Protein AF-A0A3A4AZG1-F1 (afdb_monomer_lite)

Foldseek 3Di:
DDLVVLL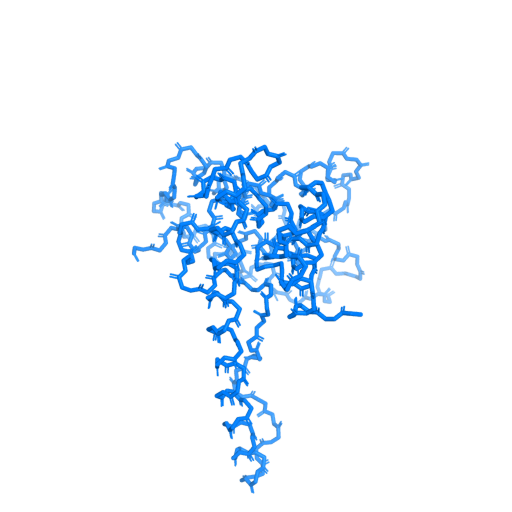VLLVDPVDDLVSNLVSLLVNCVRQVQLHSQLLVVLLCVPQNDSSPDSRSSNVSSVLSVVQVVQLVVQQVVQVVVCVVCVVVVNNDDPDDHRDSNLARHPCGQSSLLSSLVVLLVVLVVVCVVPVCLALADPQLVVLLNVLSVVCNVVVQAGDPVSVVSLVVSLVRLVPDVVVSDPNRHCSVSSNSSSSSSCSNHDD

Structure (mmCIF, N/CA/C/O backbone):
data_AF-A0A3A4AZG1-F1
#
_entry.id   AF-A0A3A4AZG1-F1
#
loop_
_atom_site.group_PDB
_atom_site.id
_atom_site.type_symbol
_atom_site.label_atom_id
_atom_site.label_alt_id
_atom_site.label_comp_id
_atom_site.label_asym_id
_atom_site.label_entity_id
_atom_site.label_seq_id
_atom_site.pdbx_PDB_ins_code
_atom_site.Cartn_x
_atom_site.Cartn_y
_atom_site.Cartn_z
_atom_site.occupancy
_atom_site.B_iso_or_equiv
_atom_site.auth_seq_id
_atom_site.auth_comp_id
_atom_site.auth_asym_id
_atom_site.auth_atom_id
_atom_site.pdbx_PDB_model_num
ATOM 1 N N . MET A 1 1 ? -2.177 -15.831 13.940 1.00 75.81 1 MET A N 1
ATOM 2 C CA . MET A 1 1 ? -3.499 -15.229 13.638 1.00 75.81 1 MET A CA 1
ATOM 3 C C . MET A 1 1 ? -3.391 -14.444 12.334 1.00 75.81 1 MET A C 1
ATOM 5 O O . MET A 1 1 ? -2.433 -13.698 12.188 1.00 75.81 1 MET A O 1
ATOM 9 N N . GLY A 1 2 ? -4.291 -14.667 11.371 1.00 94.06 2 GLY A N 1
ATOM 10 C CA . GLY A 1 2 ? -4.250 -14.008 10.054 1.00 94.06 2 GLY A CA 1
ATOM 11 C C . GLY A 1 2 ? -5.071 -12.715 9.987 1.00 94.06 2 GLY A C 1
ATOM 12 O O . GLY A 1 2 ? -5.759 -12.365 10.945 1.00 94.06 2 GLY A O 1
ATOM 13 N N . PHE A 1 3 ? -5.048 -12.045 8.828 1.00 96.75 3 PHE A N 1
ATOM 14 C CA . PHE A 1 3 ? -5.719 -10.756 8.593 1.00 96.75 3 PHE A CA 1
ATOM 15 C C . PHE A 1 3 ? -7.189 -10.758 9.046 1.00 96.75 3 PHE A C 1
ATOM 17 O O . PHE A 1 3 ? -7.574 -9.942 9.874 1.00 96.75 3 PHE A O 1
ATOM 24 N N . ARG A 1 4 ? -7.993 -11.735 8.590 1.00 97.25 4 ARG A N 1
ATOM 25 C CA . ARG A 1 4 ? -9.421 -11.848 8.955 1.00 97.25 4 ARG A CA 1
ATOM 26 C C . ARG A 1 4 ? -9.638 -11.978 10.467 1.00 97.25 4 ARG A C 1
ATOM 28 O O . ARG A 1 4 ? -10.617 -11.469 10.999 1.00 97.25 4 ARG A O 1
ATOM 35 N N . GLY A 1 5 ? -8.718 -12.643 11.168 1.00 98.00 5 GLY A N 1
ATOM 36 C CA . GLY A 1 5 ? -8.779 -12.793 12.622 1.00 98.00 5 GLY A CA 1
ATOM 37 C C . GLY A 1 5 ? -8.617 -11.457 13.344 1.00 98.00 5 GLY A C 1
ATOM 38 O O . GLY A 1 5 ? -9.398 -11.154 14.242 1.00 98.00 5 GLY A O 1
ATOM 39 N N . TYR A 1 6 ? -7.655 -10.640 12.915 1.00 98.38 6 TYR A N 1
ATOM 40 C CA . TYR A 1 6 ? -7.476 -9.292 13.451 1.00 98.38 6 TYR A CA 1
ATOM 41 C C . TYR A 1 6 ? -8.601 -8.345 13.024 1.00 98.38 6 TYR A C 1
ATOM 43 O O . TYR A 1 6 ? -9.079 -7.583 13.855 1.00 98.38 6 TYR A O 1
ATOM 51 N N . ALA A 1 7 ? -9.103 -8.443 11.792 1.00 98.19 7 ALA A N 1
ATOM 52 C CA . ALA A 1 7 ? -10.227 -7.633 11.324 1.00 98.19 7 ALA A CA 1
ATOM 53 C C . ALA A 1 7 ? -11.492 -7.845 12.175 1.00 98.19 7 ALA A C 1
ATOM 55 O O . ALA A 1 7 ? -12.153 -6.881 12.557 1.00 98.19 7 ALA A O 1
ATOM 56 N N . ARG A 1 8 ? -11.785 -9.093 12.575 1.00 98.25 8 ARG A N 1
ATOM 57 C CA . ARG A 1 8 ? -12.857 -9.380 13.545 1.00 98.25 8 ARG A CA 1
ATOM 58 C C . ARG A 1 8 ? -12.621 -8.697 14.892 1.00 98.25 8 ARG A C 1
ATOM 60 O O . ARG A 1 8 ? -13.548 -8.123 15.443 1.00 98.25 8 ARG A O 1
ATOM 67 N N . GLN A 1 9 ? -11.385 -8.692 15.395 1.00 98.31 9 GLN A N 1
ATOM 68 C CA . GLN A 1 9 ? -11.054 -7.989 16.641 1.00 98.31 9 GLN A CA 1
ATOM 69 C C . GLN A 1 9 ? -11.191 -6.468 16.532 1.00 98.31 9 GLN A C 1
ATOM 71 O O . GLN A 1 9 ? -11.434 -5.828 17.547 1.00 98.31 9 GLN A O 1
ATOM 76 N N . VAL A 1 10 ? -11.017 -5.877 15.346 1.00 98.25 10 VAL A N 1
ATOM 77 C CA . VAL A 1 10 ? -11.272 -4.442 15.133 1.00 98.25 10 VAL A CA 1
ATOM 78 C C . VAL A 1 10 ? -12.765 -4.128 15.267 1.00 98.25 10 VAL A C 1
ATOM 80 O O . VAL A 1 10 ? -13.127 -3.089 15.819 1.00 98.25 10 VAL A O 1
ATOM 83 N N . ARG A 1 11 ? -13.624 -5.030 14.781 1.00 98.25 11 ARG A N 1
ATOM 84 C CA . ARG A 1 11 ? -15.086 -4.873 14.777 1.00 98.25 11 ARG A CA 1
ATOM 85 C C . ARG A 1 11 ? -15.764 -5.210 16.097 1.00 98.25 11 ARG A C 1
ATOM 87 O O . ARG A 1 11 ? -16.896 -4.799 16.290 1.00 98.25 11 ARG A O 1
ATOM 94 N N . ASP A 1 12 ? -15.091 -5.949 16.969 1.00 97.94 12 ASP A N 1
ATOM 95 C CA . ASP A 1 12 ? -15.629 -6.405 18.249 1.00 97.94 12 ASP A CA 1
ATOM 96 C C . ASP A 1 12 ? -15.785 -5.233 19.246 1.00 97.94 12 ASP A C 1
ATOM 98 O O . ASP A 1 12 ? -14.767 -4.734 19.747 1.00 97.94 12 ASP A O 1
ATOM 102 N N . PRO A 1 13 ? -17.024 -4.787 19.549 1.00 95.81 13 PRO A N 1
ATOM 103 C CA . PRO A 1 13 ? -17.266 -3.651 20.437 1.00 95.81 13 PRO A CA 1
ATOM 104 C C . PRO A 1 13 ? -16.988 -3.986 21.908 1.00 95.81 13 PRO A C 1
ATOM 106 O O . PRO A 1 13 ? -16.764 -3.081 22.704 1.00 95.81 13 PRO A O 1
ATOM 109 N N . ALA A 1 14 ? -16.934 -5.271 22.279 1.00 97.38 14 ALA A N 1
ATOM 110 C CA . ALA A 1 14 ? -16.634 -5.691 23.646 1.00 97.38 14 ALA A CA 1
ATOM 111 C C . ALA A 1 14 ? -15.147 -5.507 24.007 1.00 97.38 14 ALA A C 1
ATOM 113 O O . ALA A 1 14 ? -14.751 -5.637 25.167 1.00 97.38 14 ALA A O 1
ATOM 114 N N . ARG A 1 15 ? -14.283 -5.221 23.022 1.00 97.12 15 ARG A N 1
ATOM 115 C CA . ARG A 1 15 ? -12.850 -5.008 23.253 1.00 97.12 15 ARG A CA 1
ATOM 116 C C . ARG A 1 15 ? -12.553 -3.538 23.538 1.00 97.12 15 ARG A C 1
ATOM 118 O O . ARG A 1 15 ? -13.016 -2.672 22.801 1.00 97.12 15 ARG A O 1
ATOM 125 N N . PRO A 1 16 ? -11.633 -3.244 24.478 1.00 97.94 16 PRO A N 1
ATOM 126 C CA . PRO A 1 16 ? -11.137 -1.887 24.670 1.00 97.94 16 PRO A CA 1
ATOM 127 C C . PRO A 1 16 ? -10.609 -1.287 23.364 1.00 97.94 16 PRO A C 1
ATOM 129 O O . PRO A 1 16 ? -9.837 -1.943 22.652 1.00 97.94 16 PRO A O 1
ATOM 132 N N . HIS A 1 17 ? -10.943 -0.022 23.095 1.00 97.69 17 HIS A N 1
ATOM 133 C CA . HIS A 1 17 ? -10.589 0.684 21.859 1.00 97.69 17 HIS A CA 1
ATOM 134 C C . HIS A 1 17 ? -9.105 0.528 21.479 1.00 97.69 17 HIS A C 1
ATOM 136 O O . HIS A 1 17 ? -8.766 0.112 20.371 1.00 97.69 17 HIS A O 1
ATOM 142 N N . ARG A 1 18 ? -8.187 0.698 22.442 1.00 97.81 18 ARG A N 1
ATOM 143 C CA . ARG A 1 18 ? -6.737 0.510 22.227 1.00 97.81 18 ARG A CA 1
ATOM 144 C C . ARG A 1 18 ? -6.363 -0.880 21.692 1.00 97.81 18 ARG A C 1
ATOM 146 O O . ARG A 1 18 ? -5.432 -1.007 20.894 1.00 97.81 18 ARG A O 1
ATOM 153 N N . ARG A 1 19 ? -7.068 -1.942 22.107 1.00 98.25 19 ARG A N 1
ATOM 154 C CA . ARG A 1 19 ? -6.841 -3.306 21.593 1.00 98.25 19 ARG A CA 1
ATOM 155 C C . ARG A 1 19 ? -7.353 -3.453 20.161 1.00 98.25 19 ARG A C 1
ATOM 157 O O . ARG A 1 19 ? -6.698 -4.134 19.373 1.00 98.25 19 ARG A O 1
ATOM 164 N N . ARG A 1 20 ? -8.461 -2.792 19.819 1.00 98.56 20 ARG A N 1
ATOM 165 C CA . ARG A 1 20 ? -9.010 -2.742 18.455 1.00 98.56 20 ARG A CA 1
ATOM 166 C C . ARG A 1 20 ? -8.055 -1.997 17.512 1.00 98.56 20 ARG A C 1
ATOM 168 O O . ARG A 1 20 ? -7.699 -2.525 16.463 1.00 98.56 20 ARG A O 1
ATOM 175 N N . VAL A 1 21 ? -7.499 -0.860 17.939 1.00 98.31 21 VAL A N 1
ATOM 176 C CA . VAL A 1 21 ? -6.449 -0.129 17.197 1.00 98.31 21 VAL A CA 1
ATOM 177 C C . VAL A 1 21 ? -5.202 -0.990 16.984 1.00 98.31 21 VAL A C 1
ATOM 179 O O . VAL A 1 21 ? -4.650 -1.045 15.882 1.00 98.31 21 VAL A O 1
ATOM 182 N N . ARG A 1 22 ? -4.751 -1.721 18.015 1.00 98.31 22 ARG A N 1
ATOM 183 C CA . ARG A 1 22 ? -3.625 -2.658 17.872 1.00 98.31 22 ARG A CA 1
ATOM 184 C C . ARG A 1 22 ? -3.932 -3.748 16.845 1.00 98.31 22 ARG A C 1
ATOM 186 O O . ARG A 1 22 ? -3.048 -4.067 16.055 1.00 98.31 22 ARG A O 1
ATOM 193 N N . ALA A 1 23 ? -5.150 -4.290 16.831 1.00 98.44 23 ALA A N 1
ATOM 194 C CA . ALA A 1 23 ? -5.570 -5.273 15.836 1.00 98.44 23 ALA A CA 1
ATOM 195 C C . ALA A 1 23 ? -5.556 -4.690 14.411 1.00 98.44 23 ALA A C 1
ATOM 197 O O . ALA A 1 23 ? -5.008 -5.330 13.514 1.00 98.44 23 ALA A O 1
ATOM 198 N N . LEU A 1 24 ? -6.019 -3.448 14.207 1.00 98.44 24 LEU A N 1
ATOM 199 C CA . LEU A 1 24 ? -5.906 -2.774 12.905 1.00 98.44 24 LEU A CA 1
ATOM 200 C C . LEU A 1 24 ? -4.439 -2.663 12.469 1.00 98.44 24 LEU A C 1
ATOM 202 O O . LEU A 1 24 ? -4.100 -2.979 11.330 1.00 98.44 24 LEU A O 1
ATOM 206 N N . ARG A 1 25 ? -3.536 -2.278 13.378 1.00 98.25 25 ARG A N 1
ATOM 207 C CA . ARG A 1 25 ? -2.094 -2.223 13.080 1.00 98.25 25 ARG A CA 1
ATOM 208 C C . ARG A 1 25 ? -1.540 -3.595 12.688 1.00 98.25 25 ARG A C 1
ATOM 210 O O . ARG A 1 25 ? -0.678 -3.659 11.819 1.00 98.25 25 ARG A O 1
ATOM 217 N N . GLN A 1 26 ? -2.046 -4.692 13.254 1.00 98.25 26 GLN A N 1
ATOM 218 C CA . GLN A 1 26 ? -1.673 -6.038 12.801 1.00 98.25 26 GLN A CA 1
ATOM 219 C C . GLN A 1 26 ? -2.189 -6.333 11.384 1.00 98.25 26 GLN A C 1
ATOM 221 O O . GLN A 1 26 ? -1.427 -6.847 10.567 1.00 98.25 26 GLN A O 1
ATOM 226 N N . CYS A 1 27 ? -3.428 -5.949 11.048 1.00 98.00 27 CYS A N 1
ATOM 227 C CA . CYS A 1 27 ? -3.933 -6.033 9.670 1.00 98.00 27 CYS A CA 1
ATOM 228 C C . CYS A 1 27 ? -3.028 -5.271 8.692 1.00 98.00 27 CYS A C 1
ATOM 230 O O . CYS A 1 27 ? -2.630 -5.816 7.662 1.00 98.00 27 CYS A O 1
ATOM 232 N N . VAL A 1 28 ? -2.640 -4.042 9.048 1.00 97.19 28 VAL A N 1
ATOM 233 C CA . VAL A 1 28 ? -1.717 -3.224 8.252 1.00 97.19 28 VAL A CA 1
ATOM 234 C C . VAL A 1 28 ? -0.352 -3.895 8.120 1.00 97.19 28 VAL A C 1
ATOM 236 O O . VAL A 1 28 ? 0.182 -3.943 7.020 1.00 97.19 28 VAL A O 1
ATOM 239 N N . GLY A 1 29 ? 0.206 -4.462 9.192 1.00 95.50 29 GLY A N 1
ATOM 240 C CA . GLY A 1 29 ? 1.483 -5.186 9.141 1.00 95.50 29 GLY A CA 1
ATOM 241 C C . GLY A 1 29 ? 1.472 -6.387 8.191 1.00 95.50 29 GLY A C 1
ATOM 242 O O . GLY A 1 29 ? 2.479 -6.657 7.536 1.00 95.50 29 GLY A O 1
ATOM 243 N N . LEU A 1 30 ? 0.331 -7.071 8.082 1.00 94.94 30 LEU A N 1
ATOM 244 C CA . LEU A 1 30 ? 0.150 -8.219 7.194 1.00 94.94 30 LEU A CA 1
ATOM 245 C C . LEU A 1 30 ? -0.076 -7.830 5.725 1.00 94.94 30 LEU A C 1
ATOM 247 O O . LEU A 1 30 ? 0.292 -8.606 4.845 1.00 94.94 30 LEU A O 1
ATOM 251 N N . TYR A 1 31 ? -0.700 -6.678 5.453 1.00 94.69 31 TYR A N 1
ATOM 252 C CA . TYR A 1 31 ? -1.078 -6.267 4.094 1.00 94.69 31 TYR A CA 1
ATOM 253 C C . TYR A 1 31 ? -0.182 -5.167 3.499 1.00 94.69 31 TYR A C 1
ATOM 255 O O . TYR A 1 31 ? 0.385 -5.382 2.435 1.00 94.69 31 TYR A O 1
ATOM 263 N N . ARG A 1 32 ? 0.033 -4.056 4.223 1.00 92.25 32 ARG A N 1
ATOM 264 C CA . ARG A 1 32 ? 1.015 -2.977 3.949 1.00 92.25 32 ARG A CA 1
ATOM 265 C C . ARG A 1 32 ? 1.148 -2.534 2.470 1.00 92.25 32 ARG A C 1
ATOM 267 O O . ARG A 1 32 ? 2.282 -2.475 1.988 1.00 92.25 32 ARG A O 1
ATOM 274 N N . PRO A 1 33 ? 0.051 -2.147 1.790 1.00 91.25 33 PRO A N 1
ATOM 275 C CA . PRO A 1 33 ? 0.040 -1.821 0.358 1.00 91.25 33 PRO A CA 1
ATOM 276 C C . PRO A 1 33 ? 1.082 -0.780 -0.060 1.00 91.25 33 PRO A C 1
ATOM 278 O O . PRO A 1 33 ? 1.733 -0.954 -1.081 1.00 91.25 33 PRO A O 1
ATOM 281 N N . ILE A 1 34 ? 1.301 0.241 0.775 1.00 91.69 34 ILE A N 1
ATOM 282 C CA . ILE A 1 34 ? 2.283 1.322 0.554 1.00 91.69 34 ILE A CA 1
ATOM 283 C C . ILE A 1 34 ? 3.281 1.430 1.726 1.00 91.69 34 ILE A C 1
ATOM 285 O O . ILE A 1 34 ? 3.749 2.501 2.114 1.00 91.69 34 ILE A O 1
ATOM 289 N N . GLY A 1 35 ? 3.561 0.295 2.380 1.00 90.06 35 GLY A N 1
ATOM 290 C CA . GLY A 1 35 ? 4.353 0.227 3.611 1.00 90.06 35 GLY A CA 1
ATOM 291 C C . GLY A 1 35 ? 3.549 0.554 4.877 1.00 90.06 35 GLY A C 1
ATOM 292 O O . GLY A 1 35 ? 2.482 1.158 4.831 1.00 90.06 35 GLY A O 1
ATOM 293 N N . PHE A 1 36 ? 4.043 0.135 6.048 1.00 92.62 36 PHE A N 1
ATOM 294 C CA . PHE A 1 36 ? 3.276 0.184 7.305 1.00 92.62 36 PHE A CA 1
ATOM 295 C C . PHE A 1 36 ? 2.839 1.604 7.701 1.00 92.62 36 PHE A C 1
ATOM 297 O O . PHE A 1 36 ? 1.661 1.852 7.955 1.00 92.62 36 PHE A O 1
ATOM 304 N N . HIS A 1 37 ? 3.784 2.546 7.748 1.00 93.19 37 HIS A N 1
ATOM 305 C CA . HIS A 1 37 ? 3.486 3.918 8.160 1.00 93.19 37 HIS A CA 1
ATOM 306 C C . HIS A 1 37 ? 2.766 4.713 7.067 1.00 93.19 37 HIS A C 1
ATOM 308 O O . HIS A 1 37 ? 1.884 5.493 7.411 1.00 93.19 37 HIS A O 1
ATOM 314 N N . GLY A 1 38 ? 3.075 4.472 5.785 1.00 94.06 38 GLY A N 1
ATOM 315 C CA . GLY A 1 38 ? 2.328 5.048 4.661 1.00 94.06 38 GLY A CA 1
ATOM 316 C C . GLY A 1 38 ? 0.855 4.637 4.702 1.00 94.06 38 GLY A C 1
ATOM 317 O O . GLY A 1 38 ? -0.024 5.492 4.709 1.00 94.06 38 GLY A O 1
ATOM 318 N N . THR A 1 39 ? 0.586 3.339 4.890 1.00 96.38 39 THR A N 1
ATOM 319 C CA . THR A 1 39 ? -0.779 2.789 5.009 1.00 96.38 39 THR A CA 1
ATOM 320 C C . THR A 1 39 ? -1.536 3.435 6.175 1.00 96.38 39 THR A C 1
ATOM 322 O O . THR A 1 39 ? -2.669 3.871 6.006 1.00 96.38 39 THR A O 1
ATOM 325 N N . LEU A 1 40 ? -0.919 3.555 7.359 1.00 97.19 40 LEU A N 1
ATOM 326 C CA . LEU A 1 40 ? -1.558 4.228 8.500 1.00 97.19 40 LEU A CA 1
ATOM 327 C C . LEU A 1 40 ? -1.768 5.729 8.267 1.00 97.19 40 LEU A C 1
ATOM 329 O O . LEU A 1 40 ? -2.740 6.283 8.771 1.00 97.19 40 LEU A O 1
ATOM 333 N N . SER A 1 41 ? -0.861 6.395 7.548 1.00 96.06 41 SER A N 1
ATOM 334 C CA . SER A 1 41 ? -1.019 7.807 7.196 1.00 96.06 41 SER A CA 1
ATOM 335 C C . SER A 1 41 ? -2.224 8.016 6.284 1.00 96.06 41 SER A C 1
ATOM 337 O O . SER A 1 41 ? -3.023 8.905 6.560 1.00 96.06 41 SER A O 1
ATOM 339 N N . PHE A 1 42 ? -2.368 7.185 5.250 1.00 96.94 42 PHE A N 1
ATOM 340 C CA . PHE A 1 42 ? -3.501 7.248 4.332 1.00 96.94 42 PHE A CA 1
ATOM 341 C C . PHE A 1 42 ? -4.822 6.951 5.047 1.00 96.94 42 PHE A C 1
ATOM 343 O O . PHE A 1 42 ? -5.770 7.724 4.946 1.00 96.94 42 PHE A O 1
ATOM 350 N N . LEU A 1 43 ? -4.865 5.893 5.865 1.00 98.00 43 LEU A N 1
ATOM 351 C CA . LEU A 1 43 ? -6.061 5.556 6.640 1.00 98.00 43 LEU A CA 1
ATOM 352 C C . LEU A 1 43 ? -6.490 6.691 7.580 1.00 98.00 43 LEU A C 1
ATOM 354 O O . LEU A 1 43 ? -7.679 6.972 7.664 1.00 98.00 43 LEU A O 1
ATOM 358 N N . ARG A 1 44 ? -5.552 7.370 8.258 1.00 97.69 44 ARG A N 1
ATOM 359 C CA . ARG A 1 44 ? -5.885 8.536 9.098 1.00 97.69 44 ARG A CA 1
ATOM 360 C C . ARG A 1 44 ? -6.415 9.710 8.281 1.00 97.69 44 ARG A C 1
ATOM 362 O O . ARG A 1 44 ? -7.386 10.328 8.698 1.00 97.69 44 ARG A O 1
ATOM 369 N N . SER A 1 45 ? -5.795 9.981 7.132 1.00 96.62 45 SER A N 1
ATOM 370 C CA . SER A 1 45 ? -6.215 11.045 6.212 1.00 96.62 45 SER A CA 1
ATOM 371 C C . SER A 1 45 ? -7.649 10.829 5.722 1.00 96.62 45 SER A C 1
ATOM 373 O O . SER A 1 45 ? -8.484 11.720 5.813 1.00 96.62 45 SER A O 1
ATOM 375 N N . ARG A 1 46 ? -7.960 9.604 5.283 1.00 96.94 46 ARG A N 1
ATOM 376 C CA . ARG A 1 46 ? -9.251 9.256 4.681 1.00 96.94 46 ARG A CA 1
ATOM 377 C C . ARG A 1 46 ? -10.359 8.987 5.696 1.00 96.94 46 ARG A C 1
ATOM 379 O O . ARG A 1 46 ? -11.520 9.280 5.438 1.00 96.94 46 ARG A O 1
ATOM 386 N N . CYS A 1 47 ? -10.032 8.351 6.820 1.00 98.00 47 CYS A N 1
ATOM 387 C CA . CYS A 1 47 ? -11.041 7.827 7.743 1.00 98.00 47 CYS A CA 1
ATOM 388 C C . CYS A 1 47 ? -11.176 8.646 9.028 1.00 98.00 47 CYS A C 1
ATOM 390 O O . CYS A 1 47 ? -12.189 8.484 9.705 1.00 98.00 47 CYS A O 1
ATOM 392 N N . GLY A 1 48 ? -10.202 9.495 9.370 1.00 97.62 48 GLY A N 1
ATOM 393 C CA . GLY A 1 48 ? -10.162 10.254 10.622 1.00 97.62 48 GLY A CA 1
ATOM 394 C C . GLY A 1 48 ? -9.247 9.643 11.700 1.00 97.62 48 GLY A C 1
ATOM 395 O O . GLY A 1 48 ? -8.478 8.710 11.433 1.00 97.62 48 GLY A O 1
ATOM 396 N N . PRO A 1 49 ? -9.287 10.176 12.937 1.00 97.31 49 PRO A N 1
ATOM 397 C CA . PRO A 1 49 ? -8.346 9.831 14.003 1.00 97.31 49 PRO A CA 1
ATOM 398 C C . PRO A 1 49 ? -8.633 8.447 14.609 1.00 97.31 49 PRO A C 1
ATOM 400 O O . PRO A 1 49 ? -9.422 8.290 15.536 1.00 97.31 49 PRO A O 1
ATOM 403 N N . LEU A 1 50 ? -7.933 7.430 14.103 1.00 97.19 50 LEU A N 1
ATOM 404 C CA . LEU A 1 50 ? -8.126 6.012 14.445 1.00 97.19 50 LEU A CA 1
ATOM 405 C C . LEU A 1 50 ? -7.966 5.688 15.934 1.00 97.19 50 LEU A C 1
ATOM 407 O O . LEU A 1 50 ? -8.492 4.682 16.393 1.00 97.19 50 LEU A O 1
ATOM 411 N N . GLU A 1 51 ? -7.162 6.473 16.649 1.00 96.12 51 GLU A N 1
ATOM 412 C CA . GLU A 1 51 ? -6.836 6.267 18.060 1.00 96.12 51 GLU A CA 1
ATOM 413 C C . GLU A 1 51 ? -7.918 6.753 19.037 1.00 96.12 51 GLU A C 1
ATOM 415 O O . GLU A 1 51 ? -7.852 6.407 20.221 1.00 96.12 51 GLU A O 1
ATOM 420 N N . THR A 1 52 ? -8.862 7.569 18.561 1.00 96.31 52 THR A N 1
ATOM 421 C CA . THR A 1 52 ? -9.881 8.228 19.392 1.00 96.31 52 THR A CA 1
ATOM 422 C C . THR A 1 52 ? -11.296 8.119 18.830 1.00 96.31 52 THR A C 1
ATOM 424 O O . THR A 1 52 ? -12.245 8.265 19.592 1.00 96.31 52 THR A O 1
ATOM 427 N N . ASP A 1 53 ? -11.459 7.867 17.528 1.00 97.00 53 ASP A N 1
ATOM 428 C CA . ASP A 1 53 ? -12.756 7.715 16.862 1.00 97.00 53 ASP A CA 1
ATOM 429 C C . ASP A 1 53 ? -12.996 6.244 16.476 1.00 97.00 53 ASP A C 1
ATOM 431 O O . ASP A 1 53 ? -12.316 5.661 15.623 1.00 97.00 53 ASP A O 1
ATOM 435 N N . GLU A 1 54 ? -14.000 5.626 17.103 1.00 95.88 54 GLU A N 1
ATOM 436 C CA . GLU A 1 54 ? -14.404 4.254 16.792 1.00 95.88 54 GLU A CA 1
ATOM 437 C C . GLU A 1 54 ? -14.962 4.099 15.377 1.00 95.88 54 GLU A C 1
ATOM 439 O O . GLU A 1 54 ? -14.711 3.085 14.721 1.00 95.88 54 GLU A O 1
ATOM 444 N N . ALA A 1 55 ? -15.695 5.095 14.884 1.00 97.81 55 ALA A N 1
ATOM 445 C CA . ALA A 1 55 ? -16.244 5.074 13.541 1.00 97.81 55 ALA A CA 1
ATOM 446 C C . ALA A 1 55 ? -15.118 5.195 12.503 1.00 97.81 55 ALA A C 1
ATOM 448 O O . ALA A 1 55 ? -15.128 4.465 11.509 1.00 97.81 55 ALA A O 1
ATOM 449 N N . ALA A 1 56 ? -14.096 6.022 12.760 1.00 98.19 56 ALA A N 1
ATOM 450 C CA . ALA A 1 56 ? -12.884 6.076 11.933 1.00 98.19 56 ALA A CA 1
ATOM 451 C C . ALA A 1 56 ? -12.185 4.719 11.864 1.00 98.19 56 ALA A C 1
ATOM 453 O O . ALA A 1 56 ? -11.767 4.285 10.789 1.00 98.19 56 ALA A O 1
ATOM 454 N N . LEU A 1 57 ? -12.098 4.019 12.995 1.00 98.12 57 LEU A N 1
ATOM 455 C CA . LEU A 1 57 ? -11.487 2.699 13.067 1.00 98.12 57 LEU A CA 1
ATOM 456 C C . LEU A 1 57 ? -12.246 1.657 12.222 1.00 98.12 57 LEU A C 1
ATOM 458 O O . LEU A 1 57 ? -11.618 0.852 11.527 1.00 98.12 57 LEU A O 1
ATOM 462 N N . LEU A 1 58 ? -13.583 1.688 12.247 1.00 98.56 58 LEU A N 1
ATOM 463 C CA . LEU A 1 58 ? -14.432 0.805 11.438 1.00 98.56 58 LEU A CA 1
ATOM 464 C C . LEU A 1 58 ? -14.363 1.135 9.939 1.00 98.56 58 LEU A C 1
ATOM 466 O O . LEU A 1 58 ? -14.240 0.219 9.122 1.00 98.56 58 LEU A O 1
ATOM 470 N N . ARG A 1 59 ? -14.359 2.424 9.572 1.00 98.56 59 ARG A N 1
ATOM 471 C CA . ARG A 1 59 ? -14.120 2.866 8.186 1.00 98.56 59 ARG A CA 1
ATOM 472 C C . ARG A 1 59 ? -12.758 2.384 7.683 1.00 98.56 59 ARG A C 1
ATOM 474 O O . ARG A 1 59 ? -12.659 1.831 6.592 1.00 98.56 59 ARG A O 1
ATOM 481 N N . ALA A 1 60 ? -11.720 2.510 8.508 1.00 98.56 60 ALA A N 1
ATOM 482 C CA . ALA A 1 60 ? -10.363 2.142 8.129 1.00 98.56 60 ALA A CA 1
ATOM 483 C C . ALA A 1 60 ? -10.191 0.643 7.853 1.00 98.56 60 ALA A C 1
ATOM 485 O O . ALA A 1 60 ? -9.502 0.280 6.899 1.00 98.56 60 ALA A O 1
ATOM 486 N N . ILE A 1 61 ? -10.806 -0.240 8.654 1.00 98.56 61 ILE A N 1
ATOM 487 C CA . ILE A 1 61 ? -10.737 -1.681 8.369 1.00 98.56 61 ILE A CA 1
ATOM 488 C C . ILE A 1 61 ? -11.527 -2.055 7.111 1.00 98.56 61 ILE A C 1
ATOM 490 O O . ILE A 1 61 ? -11.066 -2.921 6.374 1.00 98.56 61 ILE A O 1
ATOM 494 N N . ALA A 1 62 ? -12.650 -1.384 6.832 1.00 98.56 62 ALA A N 1
ATOM 495 C CA . ALA A 1 62 ? -13.419 -1.601 5.607 1.00 98.56 62 ALA A CA 1
ATOM 496 C C . ALA A 1 62 ? -12.617 -1.201 4.357 1.00 98.56 62 ALA A C 1
ATOM 498 O O . ALA A 1 62 ? -12.448 -2.014 3.453 1.00 98.56 62 ALA A O 1
ATOM 499 N N . VAL A 1 63 ? -12.020 -0.004 4.359 1.00 98.38 63 VAL A N 1
ATOM 500 C CA . VAL A 1 63 ? -11.161 0.490 3.268 1.00 98.38 63 VAL A CA 1
ATOM 501 C C . VAL A 1 63 ? -9.957 -0.434 3.034 1.00 98.38 63 VAL A C 1
ATOM 503 O O . VAL A 1 63 ? -9.582 -0.722 1.897 1.00 98.38 63 VAL A O 1
ATOM 506 N N . LEU A 1 64 ? -9.348 -0.944 4.109 1.00 97.81 64 LEU A N 1
ATOM 507 C CA . LEU A 1 64 ? -8.227 -1.879 4.009 1.00 97.81 64 LEU A CA 1
ATOM 508 C C . LEU A 1 64 ? -8.650 -3.255 3.462 1.00 97.81 64 LEU A C 1
ATOM 510 O O . LEU A 1 64 ? -7.872 -3.895 2.755 1.00 97.81 64 LEU A O 1
ATOM 514 N N . GLU A 1 65 ? -9.847 -3.726 3.811 1.00 98.00 65 GLU A N 1
ATOM 515 C CA . GLU A 1 65 ? -10.415 -4.976 3.300 1.00 98.00 65 GLU A CA 1
ATOM 516 C C . GLU A 1 65 ? -10.769 -4.897 1.824 1.00 98.00 65 GLU A C 1
ATOM 518 O O . GLU A 1 65 ? -10.390 -5.801 1.090 1.00 98.00 65 GLU A O 1
ATOM 523 N N . GLU A 1 66 ? -11.395 -3.810 1.382 1.00 98.00 66 GLU A N 1
ATOM 524 C CA . GLU A 1 66 ? -11.732 -3.587 -0.026 1.00 98.00 66 GLU A CA 1
ATOM 525 C C . GLU A 1 66 ? -10.484 -3.676 -0.914 1.00 98.00 66 GLU A C 1
ATOM 527 O O . GLU A 1 66 ? -10.421 -4.467 -1.857 1.00 98.00 66 GLU A O 1
ATOM 532 N N . SER A 1 67 ? -9.428 -2.950 -0.538 1.00 97.38 67 SER A N 1
ATOM 533 C CA . SER A 1 67 ? -8.144 -3.003 -1.239 1.00 97.38 67 SER A CA 1
ATOM 534 C C . SER A 1 67 ? -7.542 -4.415 -1.229 1.00 97.38 67 SER A C 1
ATOM 536 O O . SER A 1 67 ? -7.068 -4.934 -2.244 1.00 97.38 67 SER A O 1
ATOM 538 N N . ARG A 1 68 ? -7.610 -5.098 -0.081 1.00 96.88 68 ARG A N 1
ATOM 539 C CA . ARG A 1 68 ? -7.107 -6.466 0.048 1.00 96.88 68 ARG A CA 1
ATOM 540 C C . AR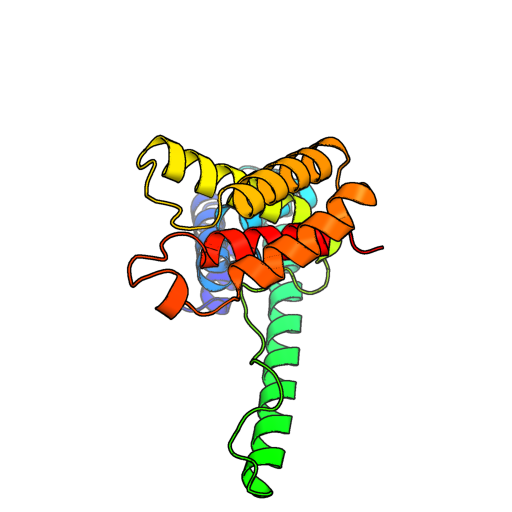G A 1 68 ? -7.895 -7.457 -0.807 1.00 96.88 68 ARG A C 1
ATOM 542 O O . ARG A 1 68 ? -7.285 -8.373 -1.355 1.00 96.88 68 ARG A O 1
ATOM 549 N N . ASP A 1 69 ? -9.209 -7.321 -0.898 1.00 96.62 69 ASP A N 1
ATOM 550 C CA . ASP A 1 69 ? -10.063 -8.225 -1.661 1.00 96.62 69 ASP A CA 1
ATOM 551 C C . ASP A 1 69 ? -9.828 -8.069 -3.166 1.00 96.62 69 ASP A C 1
ATOM 553 O O . ASP A 1 69 ? -9.737 -9.086 -3.858 1.00 96.62 69 ASP A O 1
ATOM 557 N N . LEU A 1 70 ? -9.591 -6.842 -3.644 1.00 96.62 70 LEU A N 1
ATOM 558 C CA . LEU A 1 70 ? -9.127 -6.582 -5.010 1.00 96.62 70 LEU A CA 1
ATOM 559 C C . LEU A 1 70 ? -7.779 -7.259 -5.291 1.00 96.62 70 LEU A C 1
ATOM 561 O O . LEU A 1 70 ? -7.646 -7.979 -6.279 1.00 96.62 70 LEU A O 1
ATOM 565 N N . TRP A 1 71 ? -6.800 -7.120 -4.390 1.00 95.25 71 TRP A N 1
ATOM 566 C CA . TRP A 1 71 ? -5.517 -7.822 -4.524 1.00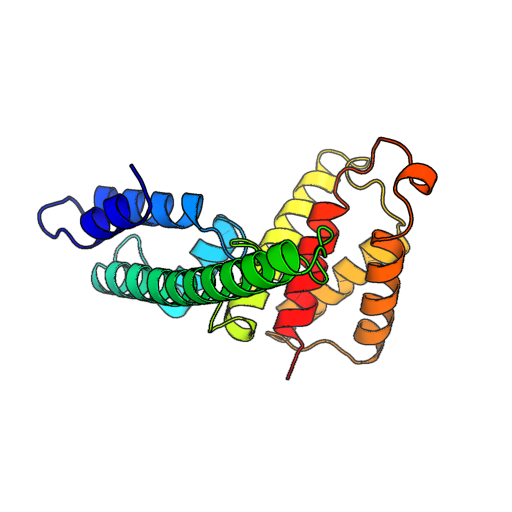 95.25 71 TRP A CA 1
ATOM 567 C C . TRP A 1 71 ? -5.685 -9.348 -4.550 1.00 95.25 71 TRP A C 1
ATOM 569 O O . TRP A 1 71 ? -5.051 -10.041 -5.344 1.00 95.25 71 TRP A O 1
ATOM 579 N N . LEU A 1 72 ? -6.537 -9.901 -3.683 1.00 95.44 72 LEU A N 1
ATOM 580 C CA . LEU A 1 72 ? -6.793 -11.340 -3.655 1.00 95.44 72 LEU A CA 1
ATOM 581 C C . LEU A 1 72 ? -7.510 -11.824 -4.920 1.00 95.44 72 LEU A C 1
ATOM 583 O O . LEU A 1 72 ? -7.271 -12.956 -5.338 1.00 95.44 72 LEU A O 1
ATOM 587 N N . ALA A 1 73 ? -8.385 -11.010 -5.513 1.00 95.56 73 ALA A N 1
ATOM 588 C CA . ALA A 1 73 ? -9.026 -11.317 -6.787 1.00 95.56 73 ALA A CA 1
ATOM 589 C C . ALA A 1 73 ? -7.996 -11.365 -7.924 1.00 95.56 73 ALA A C 1
ATOM 591 O O . ALA A 1 73 ? -7.939 -12.366 -8.639 1.00 95.56 73 ALA A O 1
ATOM 592 N N . ASP A 1 74 ? -7.124 -10.360 -8.010 1.00 93.75 74 ASP A N 1
ATOM 593 C CA . ASP A 1 74 ? -6.033 -10.306 -8.989 1.00 93.75 74 ASP A CA 1
ATOM 594 C C . ASP A 1 74 ? -5.070 -11.499 -8.830 1.00 93.75 74 ASP A C 1
ATOM 596 O O . ASP A 1 74 ? -4.739 -12.211 -9.780 1.00 93.75 74 ASP A O 1
ATOM 600 N N . LEU A 1 75 ? -4.723 -11.841 -7.585 1.00 94.62 75 LEU A N 1
ATOM 601 C CA . LEU A 1 75 ? -3.886 -13.002 -7.289 1.00 94.62 75 LEU A CA 1
ATOM 602 C C . LEU A 1 75 ? -4.529 -14.331 -7.728 1.00 94.62 75 LEU A C 1
ATOM 604 O O . LEU A 1 75 ? -3.825 -15.230 -8.199 1.00 94.62 75 LEU A O 1
ATOM 608 N N . ARG A 1 76 ? -5.855 -14.477 -7.587 1.00 95.62 76 ARG A N 1
ATOM 609 C CA . ARG A 1 76 ? -6.590 -15.662 -8.067 1.00 95.62 76 ARG A CA 1
ATOM 610 C C . ARG A 1 76 ? -6.622 -15.723 -9.593 1.00 95.62 76 ARG A C 1
ATOM 612 O O . ARG A 1 76 ? -6.419 -16.809 -10.137 1.00 95.62 76 ARG A O 1
ATOM 619 N N . ALA A 1 77 ? -6.837 -14.592 -10.264 1.00 94.38 77 ALA A N 1
ATOM 620 C CA . ALA A 1 77 ? -6.809 -14.507 -11.723 1.00 94.38 77 ALA A CA 1
ATOM 621 C C . ALA A 1 77 ? -5.436 -14.933 -12.266 1.00 94.38 77 ALA A C 1
ATOM 623 O O . ALA A 1 77 ? -5.345 -15.889 -13.043 1.00 94.38 77 ALA A O 1
ATOM 624 N N . TYR A 1 78 ? -4.361 -14.349 -11.728 1.00 93.38 78 TYR A N 1
ATOM 625 C CA . TYR A 1 78 ? -2.988 -14.729 -12.057 1.00 93.38 78 TYR A CA 1
ATOM 626 C C . TYR A 1 78 ? -2.726 -16.227 -11.822 1.00 93.38 78 TYR A C 1
ATOM 628 O O . TYR A 1 78 ? -2.133 -16.908 -12.661 1.00 93.38 78 TYR A O 1
ATOM 636 N N . ALA A 1 79 ? -3.189 -16.790 -10.701 1.00 93.94 79 ALA A N 1
ATOM 637 C CA . ALA A 1 79 ? -3.032 -18.219 -10.427 1.00 93.94 79 ALA A CA 1
ATOM 638 C C . ALA A 1 79 ? -3.742 -19.102 -11.474 1.00 93.94 79 ALA A C 1
ATOM 640 O O . ALA A 1 79 ? -3.174 -20.112 -11.906 1.00 93.94 79 ALA A O 1
ATOM 641 N N . GLY A 1 80 ? -4.942 -18.711 -11.918 1.00 94.69 80 GLY A N 1
ATOM 642 C CA . GLY A 1 80 ? -5.691 -19.387 -12.981 1.00 94.69 80 GLY A CA 1
ATOM 643 C C . GLY A 1 80 ? -4.957 -19.364 -14.325 1.00 94.69 80 GLY A C 1
ATOM 644 O O . GLY A 1 80 ? -4.759 -20.414 -14.949 1.00 94.69 80 GLY A O 1
ATOM 645 N N . GLU A 1 81 ? -4.459 -18.195 -14.730 1.00 92.75 81 GLU A N 1
ATOM 646 C CA . GLU A 1 81 ? -3.648 -18.031 -15.942 1.00 92.75 81 GLU A CA 1
ATOM 647 C C . GLU A 1 81 ? -2.378 -18.881 -15.894 1.00 92.75 81 GLU A C 1
ATOM 649 O O . GLU A 1 81 ? -2.045 -19.594 -16.849 1.00 92.75 81 GLU A O 1
ATOM 654 N N . ARG A 1 82 ? -1.685 -18.873 -14.750 1.00 94.12 82 ARG A N 1
ATOM 655 C CA . ARG A 1 82 ? -0.477 -19.673 -14.537 1.00 94.12 82 ARG A CA 1
ATOM 656 C C . ARG A 1 82 ? -0.758 -21.164 -14.579 1.00 94.12 82 ARG A C 1
ATOM 658 O O . ARG A 1 82 ? 0.043 -21.895 -15.163 1.00 94.12 82 ARG A O 1
ATOM 665 N N . ALA A 1 83 ? -1.871 -21.629 -14.019 1.00 93.69 83 ALA A N 1
ATOM 666 C CA . ALA A 1 83 ? -2.272 -23.027 -14.121 1.00 93.69 83 ALA A CA 1
ATOM 667 C C . ALA A 1 83 ? -2.514 -23.433 -15.587 1.00 93.69 83 ALA A C 1
ATOM 669 O O . ALA A 1 83 ? -2.005 -24.464 -16.030 1.00 93.69 83 ALA A O 1
ATOM 670 N N . GLY A 1 84 ? -3.209 -22.598 -16.368 1.00 93.44 84 GLY A N 1
ATOM 671 C CA . GLY A 1 84 ? -3.423 -22.829 -17.800 1.00 93.44 84 GLY A CA 1
ATOM 672 C C . GLY A 1 84 ? -2.128 -22.820 -18.620 1.00 93.44 84 GLY A C 1
ATOM 673 O O . GLY A 1 84 ? -1.914 -23.695 -19.456 1.00 93.44 84 GLY A O 1
ATOM 674 N N . ALA A 1 85 ? -1.232 -21.866 -18.359 1.00 92.38 85 ALA A N 1
ATOM 675 C CA . ALA A 1 85 ? 0.068 -21.780 -19.019 1.00 92.38 85 ALA A CA 1
ATOM 676 C C . ALA A 1 85 ? 0.951 -23.000 -18.714 1.00 92.38 85 ALA A C 1
ATOM 678 O O . ALA A 1 85 ? 1.526 -23.574 -19.638 1.00 92.38 85 ALA A O 1
ATOM 679 N N . LYS A 1 86 ? 0.995 -23.446 -17.449 1.00 93.06 86 LYS A N 1
ATOM 680 C CA . LYS A 1 86 ? 1.725 -24.656 -17.040 1.00 93.06 86 LYS A CA 1
ATOM 681 C C . LYS A 1 86 ? 1.221 -25.905 -17.764 1.00 93.06 86 LYS A C 1
ATOM 683 O O . LYS A 1 86 ? 2.048 -26.680 -18.235 1.00 93.06 86 LYS A O 1
ATOM 688 N N . ARG A 1 87 ? -0.103 -26.077 -17.906 1.00 93.19 87 ARG A N 1
ATOM 689 C CA . ARG A 1 87 ? -0.692 -27.199 -18.667 1.00 93.19 87 ARG A CA 1
ATOM 690 C C . ARG A 1 87 ? -0.273 -27.204 -20.140 1.00 93.19 87 ARG A C 1
ATOM 692 O O . ARG A 1 87 ? -0.116 -28.268 -20.716 1.00 93.19 87 ARG A O 1
ATOM 699 N N . ARG A 1 88 ? -0.033 -26.028 -20.728 1.00 94.62 88 ARG A N 1
ATOM 700 C CA . ARG A 1 88 ? 0.475 -25.858 -22.103 1.00 94.62 88 ARG A CA 1
ATOM 701 C C . ARG A 1 88 ? 2.009 -25.851 -22.198 1.00 94.62 88 ARG A C 1
ATOM 703 O O . ARG A 1 88 ? 2.554 -25.329 -23.163 1.00 94.62 88 ARG A O 1
ATOM 710 N N . GLY A 1 89 ? 2.717 -26.324 -21.170 1.00 94.94 89 GLY A N 1
ATOM 711 C CA . GLY A 1 89 ? 4.185 -26.388 -21.145 1.00 94.94 89 GLY A CA 1
ATOM 712 C C . GLY A 1 89 ? 4.907 -25.061 -20.869 1.00 94.94 89 GLY A C 1
ATOM 713 O O . GLY A 1 89 ? 6.126 -25.047 -20.715 1.00 94.94 89 GLY A O 1
ATOM 714 N N . ARG A 1 90 ? 4.194 -23.937 -20.721 1.00 92.50 90 ARG A N 1
ATOM 715 C CA . ARG A 1 90 ? 4.796 -22.616 -20.466 1.00 92.50 90 ARG A CA 1
ATOM 716 C C . ARG A 1 90 ? 5.101 -22.420 -18.978 1.00 92.50 90 ARG A C 1
ATOM 718 O O . ARG A 1 90 ? 4.279 -21.917 -18.198 1.00 92.50 90 ARG A O 1
ATOM 725 N N . ARG A 1 91 ? 6.298 -22.853 -18.567 1.00 87.38 91 ARG A N 1
ATOM 726 C CA . ARG A 1 91 ? 6.743 -22.818 -17.162 1.00 87.38 91 ARG A CA 1
ATOM 727 C C . ARG A 1 91 ? 7.261 -21.454 -16.707 1.00 87.38 91 ARG A C 1
ATOM 729 O O . ARG A 1 91 ? 7.048 -21.136 -15.537 1.00 87.38 91 ARG A O 1
ATOM 736 N N . SER A 1 92 ? 7.785 -20.620 -17.601 1.00 87.44 92 SER A N 1
ATOM 737 C CA . SER A 1 92 ? 8.145 -19.232 -17.283 1.00 87.44 92 SER A CA 1
ATOM 738 C C . SER A 1 92 ? 6.902 -18.328 -17.245 1.00 87.44 92 SER A C 1
ATOM 740 O O . SER A 1 92 ? 6.035 -18.450 -18.116 1.00 87.44 92 SER A O 1
ATOM 742 N N . PRO A 1 93 ? 6.745 -17.470 -16.222 1.00 85.69 93 PRO A N 1
ATOM 743 C CA . PRO A 1 93 ? 5.657 -16.498 -16.173 1.00 85.69 93 PRO A CA 1
ATOM 744 C C . PRO A 1 93 ? 5.875 -15.386 -17.211 1.00 85.69 93 PRO A C 1
ATOM 746 O O . PRO A 1 93 ? 6.994 -14.916 -17.381 1.00 85.69 93 PRO A O 1
ATOM 749 N N . ALA A 1 94 ? 4.803 -14.962 -17.886 1.00 83.00 94 ALA A N 1
ATOM 750 C CA . ALA A 1 94 ? 4.845 -13.849 -18.844 1.00 83.00 94 ALA A CA 1
ATOM 751 C C . ALA A 1 94 ? 4.820 -12.471 -18.157 1.00 83.00 94 ALA A C 1
ATOM 753 O O . ALA A 1 94 ? 5.210 -11.468 -18.745 1.00 83.00 94 ALA A O 1
ATOM 754 N N . SER A 1 95 ? 4.358 -12.418 -16.906 1.00 81.19 95 SER A N 1
ATOM 755 C CA . SER A 1 95 ? 4.299 -11.200 -16.100 1.00 81.19 95 SER A CA 1
ATOM 756 C C . SER A 1 95 ? 4.592 -11.526 -14.633 1.00 81.19 95 SER A C 1
ATOM 758 O O . SER A 1 95 ? 4.363 -12.665 -14.208 1.00 81.19 95 SER A O 1
ATOM 760 N N . PRO A 1 96 ? 5.111 -10.566 -13.847 1.00 83.38 96 PRO A N 1
ATOM 761 C CA . PRO A 1 96 ? 5.315 -10.752 -12.414 1.00 83.38 96 PRO A CA 1
ATOM 762 C C . PRO A 1 96 ? 4.003 -11.073 -11.689 1.00 83.38 96 PRO A C 1
ATOM 764 O O . PRO A 1 96 ? 2.935 -10.621 -12.091 1.00 83.38 96 PRO A O 1
ATOM 767 N N . ALA A 1 97 ? 4.086 -11.822 -10.588 1.00 84.81 97 ALA A N 1
ATOM 768 C CA . ALA A 1 97 ? 2.917 -12.082 -9.752 1.00 84.81 97 ALA A CA 1
ATOM 769 C C . ALA A 1 97 ? 2.428 -10.793 -9.052 1.00 84.81 97 ALA A C 1
ATOM 771 O O . ALA A 1 97 ? 3.267 -9.986 -8.632 1.00 84.81 97 ALA A O 1
ATOM 772 N N . PRO A 1 98 ? 1.109 -10.628 -8.835 1.00 86.25 98 PRO A N 1
ATOM 773 C CA . PRO A 1 98 ? 0.563 -9.506 -8.076 1.00 86.25 98 PRO A CA 1
ATOM 774 C C . PRO A 1 98 ? 1.135 -9.410 -6.656 1.00 86.25 98 PRO A C 1
ATOM 776 O O . PRO A 1 98 ? 1.043 -10.344 -5.851 1.00 86.25 98 PRO A O 1
ATOM 779 N N . GLY A 1 99 ? 1.715 -8.257 -6.322 1.00 79.56 99 GLY A N 1
ATOM 780 C CA . GLY A 1 99 ? 2.296 -7.989 -5.008 1.00 79.56 99 GLY A CA 1
ATOM 781 C C . GLY A 1 99 ? 1.320 -7.279 -4.069 1.00 79.56 99 GLY A C 1
ATOM 782 O O . GLY A 1 99 ? 0.742 -6.258 -4.434 1.00 79.56 99 GLY A O 1
ATOM 783 N N . ALA A 1 100 ? 1.197 -7.766 -2.829 1.00 66.75 100 ALA A N 1
ATOM 784 C CA . ALA A 1 100 ? 0.354 -7.140 -1.801 1.00 66.75 100 ALA A CA 1
ATOM 785 C C . ALA A 1 100 ? 0.840 -5.739 -1.392 1.00 66.75 100 ALA A C 1
ATOM 787 O O . ALA A 1 100 ? 0.030 -4.893 -1.043 1.00 66.75 100 ALA A O 1
ATOM 788 N N . SER A 1 101 ? 2.158 -5.516 -1.442 1.00 68.38 101 SER A N 1
ATOM 789 C CA . SER A 1 101 ? 2.835 -4.258 -1.086 1.00 68.38 101 SER A CA 1
ATOM 790 C C . SER A 1 101 ? 3.276 -3.462 -2.322 1.00 68.38 101 SER A C 1
ATOM 792 O O . SER A 1 101 ? 4.277 -2.749 -2.265 1.00 68.38 101 SER A O 1
ATOM 794 N N . ALA A 1 102 ? 2.644 -3.704 -3.474 1.00 73.56 102 ALA A N 1
ATOM 795 C CA . ALA A 1 102 ? 3.029 -3.053 -4.722 1.00 73.56 102 ALA A CA 1
ATOM 796 C C . ALA A 1 102 ? 2.429 -1.648 -4.849 1.00 73.56 102 ALA A C 1
ATOM 798 O O . ALA A 1 102 ? 3.085 -0.772 -5.401 1.00 73.56 102 ALA A O 1
ATOM 799 N N . HIS A 1 103 ? 1.182 -1.485 -4.406 1.00 86.19 103 HIS A N 1
ATOM 800 C CA . HIS A 1 103 ? 0.413 -0.243 -4.388 1.00 86.19 103 HIS A CA 1
ATOM 801 C C . HIS A 1 103 ? -0.905 -0.478 -3.628 1.00 86.19 103 HIS A C 1
ATOM 803 O O . HIS A 1 103 ? -1.246 -1.613 -3.275 1.00 86.19 103 HIS A O 1
ATOM 809 N N . TRP A 1 104 ? -1.675 0.588 -3.408 1.00 94.06 104 TRP A N 1
ATOM 810 C CA . TRP A 1 104 ? -3.047 0.489 -2.912 1.00 94.06 104 TRP A CA 1
ATOM 811 C C . TRP A 1 104 ? -4.025 0.105 -4.034 1.00 94.06 104 TRP A C 1
ATOM 813 O O . TRP A 1 104 ? -4.213 0.869 -4.977 1.00 94.06 104 TRP A O 1
ATOM 823 N N . TYR A 1 105 ? -4.690 -1.046 -3.929 1.00 93.69 105 TYR A N 1
ATOM 824 C CA . TYR A 1 105 ? -5.689 -1.480 -4.916 1.00 93.69 105 TYR A CA 1
ATOM 825 C C . TYR A 1 105 ? -6.989 -0.681 -4.745 1.00 93.69 105 TYR A C 1
ATOM 827 O O . TYR A 1 105 ? -7.441 -0.486 -3.616 1.00 93.69 105 TYR A O 1
ATOM 835 N N . GLY A 1 106 ? -7.568 -0.206 -5.852 1.00 93.81 106 GLY A N 1
ATOM 836 C CA . GLY A 1 106 ? -8.817 0.574 -5.897 1.00 93.81 106 GLY A CA 1
ATOM 837 C C . GLY A 1 106 ? -8.663 2.083 -5.655 1.00 93.81 106 GLY A C 1
ATOM 838 O O . GLY A 1 106 ? -9.393 2.866 -6.243 1.00 93.81 106 GLY A O 1
ATOM 839 N N . LEU A 1 107 ? -7.677 2.504 -4.856 1.00 94.19 107 LEU A N 1
ATOM 840 C CA . LEU A 1 107 ? -7.429 3.916 -4.493 1.00 94.19 107 LEU A CA 1
ATOM 841 C C . LEU A 1 107 ? -5.960 4.306 -4.705 1.00 94.19 107 LEU A C 1
ATOM 843 O O . LEU A 1 107 ? -5.338 4.954 -3.865 1.00 94.19 107 LEU A O 1
ATOM 847 N N . ARG A 1 108 ? -5.369 3.844 -5.812 1.00 92.19 108 ARG A N 1
ATOM 848 C CA . ARG A 1 108 ? -3.925 3.956 -6.059 1.00 92.19 108 ARG A CA 1
ATOM 849 C C . ARG A 1 108 ? -3.435 5.405 -6.050 1.00 92.19 108 ARG A C 1
ATOM 851 O O . ARG A 1 108 ? -2.481 5.695 -5.339 1.00 92.19 108 ARG A O 1
ATOM 858 N N . GLN A 1 109 ? -4.086 6.286 -6.807 1.00 90.75 109 GLN A N 1
ATOM 859 C CA . GLN A 1 109 ? -3.694 7.696 -6.922 1.00 90.75 109 GLN A CA 1
ATOM 860 C C . GLN A 1 109 ? -3.817 8.431 -5.580 1.00 90.75 109 GLN A C 1
ATOM 862 O O . GLN A 1 109 ? -2.882 9.098 -5.154 1.00 90.75 109 GLN A O 1
ATOM 867 N N . GLU A 1 110 ? -4.927 8.242 -4.862 1.00 93.00 110 GLU A N 1
ATOM 868 C CA . GLU A 1 110 ? -5.180 8.907 -3.575 1.00 93.00 110 GLU A CA 1
ATOM 869 C C . GLU A 1 110 ? -4.201 8.457 -2.475 1.00 93.00 110 GLU A C 1
ATOM 871 O O . GLU A 1 110 ? -3.765 9.242 -1.633 1.00 93.00 110 GLU A O 1
ATOM 876 N N . ALA A 1 111 ? -3.822 7.178 -2.485 1.00 94.19 111 ALA A N 1
ATOM 877 C CA . ALA A 1 111 ? -2.908 6.606 -1.506 1.00 94.19 111 ALA A CA 1
ATOM 878 C C . ALA A 1 111 ? -1.429 6.919 -1.805 1.00 94.19 111 ALA A C 1
ATOM 880 O O . ALA A 1 111 ? -0.603 6.944 -0.885 1.00 94.19 111 ALA A O 1
ATOM 881 N N . ALA A 1 112 ? -1.085 7.162 -3.070 1.00 93.62 112 ALA A N 1
ATOM 882 C CA . ALA A 1 112 ? 0.292 7.282 -3.532 1.00 93.62 112 ALA A CA 1
ATOM 883 C C . ALA A 1 112 ? 1.101 8.411 -2.857 1.00 93.62 112 ALA A C 1
ATOM 885 O O . ALA A 1 112 ? 2.216 8.130 -2.409 1.00 93.62 112 ALA A O 1
ATOM 886 N N . PRO A 1 113 ? 0.582 9.641 -2.642 1.00 93.81 113 PRO A N 1
ATOM 887 C CA . PRO A 1 113 ? 1.314 10.682 -1.910 1.00 93.81 113 PRO A CA 1
ATOM 888 C C . PRO A 1 113 ? 1.754 10.255 -0.500 1.00 93.81 113 PRO A C 1
ATOM 890 O O . PRO A 1 113 ? 2.840 10.614 -0.038 1.00 93.81 113 PRO A O 1
ATOM 893 N N . HIS A 1 114 ? 0.963 9.422 0.185 1.00 94.56 114 HIS A N 1
ATOM 894 C CA . HIS A 1 114 ? 1.338 8.871 1.491 1.00 94.56 114 HIS A CA 1
ATOM 895 C C . HIS A 1 114 ? 2.461 7.830 1.386 1.00 94.56 114 HIS A C 1
ATOM 897 O O . HIS A 1 114 ? 3.301 7.734 2.290 1.00 94.56 114 HIS A O 1
ATOM 903 N N . GLY A 1 115 ? 2.495 7.072 0.287 1.00 93.12 115 GLY A N 1
ATOM 904 C CA . GLY A 1 115 ? 3.592 6.177 -0.074 1.00 93.12 115 GLY A CA 1
ATOM 905 C C . GLY A 1 115 ? 4.875 6.953 -0.372 1.00 93.12 115 GLY A C 1
ATOM 906 O O . GLY A 1 115 ? 5.914 6.665 0.229 1.00 93.12 115 GLY A O 1
ATOM 907 N N . VAL A 1 116 ? 4.790 7.998 -1.204 1.00 94.38 116 VAL A N 1
ATOM 908 C CA . VAL A 1 116 ? 5.897 8.921 -1.513 1.00 94.38 116 VAL A CA 1
ATOM 909 C C . VAL A 1 116 ? 6.473 9.513 -0.230 1.00 94.38 116 VAL A C 1
ATOM 911 O O . VAL A 1 116 ? 7.671 9.383 0.023 1.00 94.38 116 VAL A O 1
ATOM 914 N N . LEU A 1 117 ? 5.629 10.084 0.637 1.00 93.25 117 LEU A N 1
ATOM 915 C CA . LEU A 1 117 ? 6.063 10.668 1.908 1.00 93.25 117 LEU A CA 1
ATOM 916 C C . LEU A 1 117 ? 6.789 9.647 2.793 1.00 93.25 117 LEU A C 1
ATOM 918 O O . LEU A 1 117 ? 7.816 9.960 3.403 1.00 93.25 117 LEU A O 1
ATOM 922 N N . PHE A 1 118 ? 6.253 8.428 2.885 1.00 92.06 118 PHE A N 1
ATOM 923 C CA . PHE A 1 118 ? 6.838 7.359 3.686 1.00 92.06 118 PHE A CA 1
ATOM 924 C C . PHE A 1 118 ? 8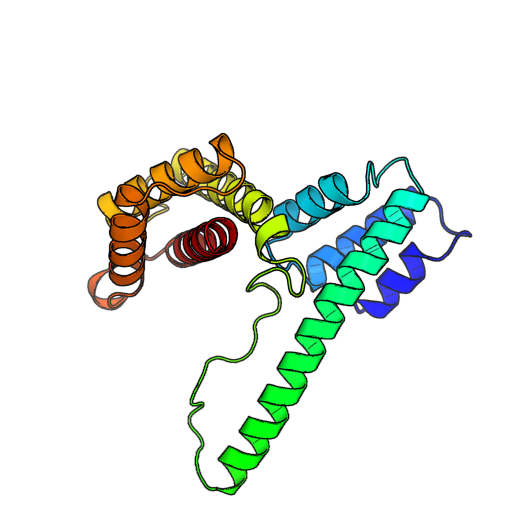.224 6.955 3.172 1.00 92.06 118 PHE A C 1
ATOM 926 O O . PHE A 1 118 ? 9.183 6.935 3.954 1.00 92.06 118 PHE A O 1
ATOM 933 N N . TRP A 1 119 ? 8.338 6.648 1.879 1.00 91.06 119 TRP A N 1
ATOM 934 C CA . TRP A 1 119 ? 9.596 6.205 1.284 1.00 91.06 119 TRP A CA 1
ATOM 935 C C . TRP A 1 119 ? 10.638 7.319 1.273 1.00 91.06 119 TRP A C 1
ATOM 937 O O . TRP A 1 119 ? 11.773 7.072 1.683 1.00 91.06 119 TRP A O 1
ATOM 947 N N . HIS A 1 120 ? 10.248 8.550 0.931 1.00 91.81 120 HIS A N 1
ATOM 948 C CA . HIS A 1 120 ? 11.122 9.721 0.979 1.00 91.81 120 HIS A CA 1
ATOM 949 C C . HIS A 1 120 ? 11.673 9.954 2.397 1.00 91.81 120 HIS A C 1
ATOM 951 O O . HIS A 1 1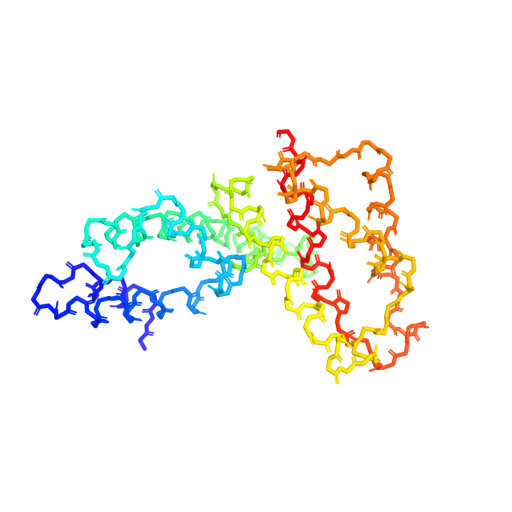20 ? 12.880 10.045 2.605 1.00 91.81 120 HIS A O 1
ATOM 957 N N . ARG A 1 121 ? 10.832 9.937 3.439 1.00 91.56 121 ARG A N 1
ATOM 958 C CA . ARG A 1 121 ? 11.338 10.082 4.818 1.00 91.56 121 ARG A CA 1
ATOM 959 C C . ARG A 1 121 ? 12.290 8.953 5.205 1.00 91.56 121 ARG A C 1
ATOM 961 O O . ARG A 1 121 ? 13.346 9.209 5.780 1.00 91.56 121 ARG A O 1
ATOM 968 N N . ARG A 1 122 ? 11.934 7.706 4.895 1.00 88.38 122 ARG A N 1
ATOM 969 C CA . ARG A 1 122 ? 12.720 6.524 5.270 1.00 88.38 122 ARG A CA 1
ATOM 970 C C . ARG A 1 122 ? 14.096 6.500 4.602 1.00 88.38 122 ARG A C 1
ATOM 972 O O . ARG A 1 122 ? 15.092 6.282 5.292 1.00 88.38 122 ARG A O 1
ATOM 979 N N . LEU A 1 123 ? 14.149 6.728 3.292 1.00 88.38 123 LEU A N 1
ATOM 980 C CA . LEU A 1 123 ? 15.381 6.727 2.503 1.00 88.38 123 LEU A CA 1
ATOM 981 C C . LEU A 1 123 ? 16.347 7.820 2.976 1.00 88.38 123 LEU A C 1
ATOM 983 O O . LEU A 1 123 ? 17.511 7.533 3.256 1.00 88.38 123 LEU A O 1
ATOM 987 N N . TRP A 1 124 ? 15.865 9.052 3.163 1.00 88.19 124 TRP A N 1
ATOM 988 C CA . TRP A 1 124 ? 16.726 10.173 3.550 1.00 88.19 124 TRP A CA 1
ATOM 989 C C . TRP A 1 124 ? 17.151 10.121 5.018 1.00 88.19 124 TRP A C 1
ATOM 991 O O . TRP A 1 124 ? 18.287 10.472 5.337 1.00 88.19 124 TRP A O 1
ATOM 1001 N N . GLN A 1 125 ? 16.314 9.594 5.917 1.00 87.31 125 GLN A N 1
ATOM 1002 C CA . GLN A 1 125 ? 16.742 9.302 7.289 1.00 87.31 125 GLN A CA 1
ATOM 1003 C C . GLN A 1 125 ? 17.861 8.256 7.326 1.00 87.31 125 GLN A C 1
ATOM 1005 O O . GLN A 1 125 ? 18.817 8.401 8.090 1.00 87.31 125 GLN A O 1
ATOM 1010 N N . ARG A 1 126 ? 17.769 7.204 6.503 1.00 85.31 126 ARG A N 1
ATOM 1011 C CA . ARG A 1 126 ? 18.804 6.165 6.424 1.00 85.31 126 ARG A CA 1
ATOM 1012 C C . ARG A 1 126 ? 20.088 6.681 5.799 1.00 85.31 126 ARG A C 1
ATOM 1014 O O . ARG A 1 126 ? 21.139 6.472 6.394 1.00 85.31 126 ARG A O 1
ATOM 1021 N N . ARG A 1 127 ? 20.002 7.418 4.689 1.00 83.94 127 ARG A N 1
ATOM 1022 C CA . ARG A 1 127 ? 21.160 8.060 4.051 1.00 83.94 127 ARG A CA 1
ATOM 1023 C C . ARG A 1 127 ? 21.871 9.018 5.008 1.00 83.94 127 ARG A C 1
ATOM 1025 O O . ARG A 1 127 ? 23.090 8.998 5.086 1.00 83.94 127 ARG A O 1
ATOM 1032 N N . ARG A 1 128 ? 21.127 9.794 5.809 1.00 85.44 128 ARG A N 1
ATOM 1033 C CA . ARG A 1 128 ? 21.717 10.669 6.838 1.00 85.44 128 ARG A CA 1
ATOM 1034 C C . ARG A 1 128 ? 22.489 9.888 7.908 1.00 85.44 128 ARG A C 1
ATOM 1036 O O . ARG A 1 128 ? 23.507 10.368 8.386 1.00 85.44 128 ARG A O 1
ATOM 1043 N N . ARG A 1 129 ? 22.012 8.701 8.299 1.00 85.88 129 ARG A N 1
ATOM 1044 C CA . ARG A 1 129 ? 22.685 7.837 9.290 1.00 85.88 129 ARG A CA 1
ATOM 1045 C C . ARG A 1 129 ? 23.842 7.031 8.700 1.00 85.88 129 ARG A C 1
ATOM 1047 O O . ARG A 1 129 ? 24.764 6.677 9.423 1.00 85.88 129 ARG A O 1
ATOM 1054 N N . ARG A 1 130 ? 23.750 6.680 7.420 1.00 82.25 130 ARG A N 1
ATOM 1055 C CA . ARG A 1 130 ? 24.711 5.864 6.674 1.00 82.25 130 ARG A CA 1
ATOM 1056 C C . ARG A 1 130 ? 24.800 6.422 5.250 1.00 82.25 130 ARG A C 1
ATOM 1058 O O . ARG A 1 130 ? 23.998 6.024 4.408 1.00 82.25 130 ARG A O 1
ATOM 1065 N N . PRO A 1 131 ? 25.738 7.340 4.965 1.00 75.06 131 PRO A N 1
ATOM 1066 C CA . PRO A 1 131 ? 25.842 7.990 3.654 1.00 75.06 131 PRO A CA 1
ATOM 1067 C C . PRO A 1 131 ? 26.009 7.014 2.483 1.00 75.06 131 PRO A C 1
ATOM 1069 O O . PRO A 1 131 ? 25.457 7.252 1.413 1.00 75.06 131 PRO A O 1
ATOM 1072 N N . THR A 1 132 ? 26.676 5.882 2.719 1.00 73.50 132 THR A N 1
ATOM 1073 C CA . THR A 1 132 ? 26.876 4.782 1.761 1.00 73.50 132 THR A CA 1
ATOM 1074 C C . THR A 1 132 ? 25.692 3.810 1.671 1.00 73.50 132 THR A C 1
ATOM 1076 O O . THR A 1 132 ? 25.776 2.809 0.972 1.00 73.50 132 THR A O 1
ATOM 1079 N N . PHE A 1 133 ? 24.577 4.071 2.372 1.00 69.88 133 PHE A N 1
ATOM 1080 C CA . PHE A 1 133 ? 23.391 3.203 2.354 1.00 69.88 133 PHE A CA 1
ATOM 1081 C C . PHE A 1 133 ? 22.718 3.132 0.988 1.00 69.88 133 PHE A C 1
ATOM 1083 O O . PHE A 1 133 ? 22.042 2.150 0.720 1.00 69.88 133 PHE A O 1
ATOM 1090 N N . ILE A 1 134 ? 22.847 4.178 0.172 1.00 69.44 134 ILE A N 1
ATOM 1091 C CA . ILE A 1 134 ? 22.318 4.198 -1.186 1.00 69.44 134 ILE A CA 1
ATOM 1092 C C . ILE A 1 134 ? 23.502 4.039 -2.132 1.00 69.44 134 ILE A C 1
ATOM 1094 O O . ILE A 1 134 ? 24.206 5.010 -2.399 1.00 69.44 134 ILE A O 1
ATOM 1098 N N . ALA A 1 135 ? 23.707 2.822 -2.627 1.00 71.69 135 ALA A N 1
ATOM 1099 C CA . ALA A 1 135 ? 24.711 2.516 -3.645 1.00 71.69 135 ALA A CA 1
ATOM 1100 C C . ALA A 1 135 ? 24.112 2.659 -5.058 1.00 71.69 135 ALA A C 1
ATOM 1102 O O . ALA A 1 135 ? 24.215 1.767 -5.889 1.00 71.69 135 ALA A O 1
ATOM 1103 N N . ALA A 1 136 ? 23.434 3.783 -5.309 1.00 77.31 136 ALA A N 1
ATOM 1104 C CA . ALA A 1 136 ? 22.792 4.086 -6.586 1.00 77.31 136 ALA A CA 1
ATOM 1105 C C . ALA A 1 136 ? 23.404 5.349 -7.218 1.00 77.31 136 ALA A C 1
ATOM 1107 O O . ALA A 1 136 ? 23.910 6.203 -6.479 1.00 77.31 136 ALA A O 1
ATOM 1108 N N . PRO A 1 137 ? 23.323 5.513 -8.555 1.00 82.75 137 PRO A N 1
ATOM 1109 C CA . PRO A 1 137 ? 23.814 6.707 -9.237 1.00 82.75 137 PRO A CA 1
ATOM 1110 C C . PRO A 1 137 ? 23.251 7.987 -8.611 1.00 82.75 137 PRO A C 1
ATOM 1112 O O . PRO A 1 137 ? 22.038 8.114 -8.421 1.00 82.75 137 PRO A O 1
ATOM 1115 N N . ALA A 1 138 ? 24.128 8.944 -8.289 1.00 84.19 138 ALA A N 1
ATOM 1116 C CA . ALA A 1 138 ? 23.739 10.180 -7.607 1.00 84.19 138 ALA A CA 1
ATOM 1117 C C . ALA A 1 138 ? 22.656 10.953 -8.377 1.00 84.19 138 ALA A C 1
ATOM 1119 O O . ALA A 1 138 ? 21.753 11.515 -7.760 1.00 84.19 138 ALA A O 1
ATOM 1120 N N . GLU A 1 139 ? 22.714 10.915 -9.709 1.00 87.50 139 GLU A N 1
ATOM 1121 C CA . GLU A 1 139 ? 21.709 11.481 -10.608 1.00 87.50 139 GLU A CA 1
ATOM 1122 C C . GLU A 1 139 ? 20.311 10.904 -10.342 1.00 87.50 139 GLU A C 1
ATOM 1124 O O . GLU A 1 139 ? 19.398 11.656 -10.005 1.00 87.50 139 GLU A O 1
ATOM 1129 N N . ALA A 1 140 ? 20.159 9.575 -10.363 1.00 88.62 140 ALA A N 1
ATOM 1130 C CA . ALA A 1 140 ? 18.876 8.917 -10.111 1.00 88.62 140 ALA A CA 1
ATOM 1131 C C . ALA A 1 140 ? 18.323 9.241 -8.712 1.00 88.62 140 ALA A C 1
ATOM 1133 O O . ALA A 1 140 ? 17.123 9.451 -8.531 1.00 88.62 140 ALA A O 1
ATOM 1134 N N . VAL A 1 141 ? 19.198 9.325 -7.704 1.00 89.06 141 VAL A N 1
ATOM 1135 C CA . VAL A 1 141 ? 18.796 9.680 -6.334 1.00 89.06 141 VAL A CA 1
ATOM 1136 C C . VAL A 1 141 ? 18.320 11.133 -6.245 1.00 89.06 141 VAL A C 1
ATOM 1138 O O . VAL A 1 141 ? 17.336 11.411 -5.557 1.00 89.06 141 VAL A O 1
ATOM 1141 N N . ASN A 1 142 ? 19.001 12.058 -6.924 1.00 91.06 142 ASN A N 1
ATOM 1142 C CA . ASN A 1 142 ? 18.645 13.476 -6.935 1.00 91.06 142 ASN A CA 1
ATOM 1143 C C . ASN A 1 142 ? 17.339 13.720 -7.700 1.00 91.06 142 ASN A C 1
ATOM 1145 O O . ASN A 1 142 ? 16.480 14.448 -7.204 1.00 91.06 142 ASN A O 1
ATOM 1149 N N . VAL A 1 143 ? 17.145 13.056 -8.841 1.00 94.19 143 VAL A N 1
ATOM 1150 C CA . VAL A 1 143 ? 15.892 13.124 -9.605 1.00 94.19 143 VAL A CA 1
ATOM 1151 C C . VAL A 1 143 ? 14.724 12.592 -8.780 1.00 94.19 143 VAL A C 1
ATOM 1153 O O . VAL A 1 143 ? 13.705 13.269 -8.659 1.00 94.19 143 VAL A O 1
ATOM 1156 N N . LEU A 1 144 ? 14.868 11.423 -8.145 1.00 93.56 144 LEU A N 1
ATOM 1157 C CA . LEU A 1 144 ? 13.812 10.870 -7.292 1.00 93.56 144 LEU A CA 1
ATOM 1158 C C . LEU A 1 144 ? 13.486 11.768 -6.097 1.00 93.56 144 LEU A C 1
ATOM 1160 O O . LEU A 1 144 ? 12.329 11.830 -5.683 1.00 93.56 144 LEU A O 1
ATOM 1164 N N . ARG A 1 145 ? 14.482 12.485 -5.563 1.00 94.00 145 ARG A N 1
ATOM 1165 C CA . ARG A 1 145 ? 14.258 13.511 -4.541 1.00 94.00 145 ARG A CA 1
ATOM 1166 C C . ARG A 1 145 ? 13.365 14.630 -5.058 1.00 94.00 145 ARG A C 1
ATOM 1168 O O . ARG A 1 145 ? 12.339 14.910 -4.448 1.00 94.00 145 ARG A O 1
ATOM 1175 N N . ALA A 1 146 ? 13.759 15.240 -6.175 1.00 94.25 146 ALA A N 1
ATOM 1176 C CA . ALA A 1 146 ? 13.059 16.373 -6.765 1.00 94.25 146 ALA A CA 1
ATOM 1177 C C . ALA A 1 146 ? 11.623 15.991 -7.146 1.00 94.25 146 ALA A C 1
ATOM 1179 O O . ALA A 1 146 ? 10.682 16.718 -6.840 1.00 94.25 146 ALA A O 1
ATOM 1180 N N . CYS A 1 147 ? 11.438 14.798 -7.718 1.00 95.12 147 CYS A N 1
ATOM 1181 C CA . CYS A 1 147 ? 10.119 14.263 -8.036 1.00 95.12 147 CYS A CA 1
ATOM 1182 C C . CYS A 1 147 ? 9.256 14.063 -6.781 1.00 95.12 147 CYS A C 1
ATOM 1184 O O . CYS A 1 147 ? 8.085 14.434 -6.777 1.00 95.12 147 CYS A O 1
ATOM 1186 N N . ALA A 1 148 ? 9.818 13.499 -5.704 1.00 94.69 148 ALA A N 1
ATOM 1187 C CA . ALA A 1 148 ? 9.091 13.323 -4.449 1.00 94.69 148 ALA A CA 1
ATOM 1188 C C . ALA A 1 148 ? 8.694 14.671 -3.826 1.00 94.69 148 ALA A C 1
ATOM 1190 O O . ALA A 1 148 ? 7.559 14.828 -3.386 1.00 94.69 148 ALA A O 1
ATOM 1191 N N . GLU A 1 149 ? 9.608 15.643 -3.803 1.00 94.38 149 GLU A N 1
ATOM 1192 C CA . GLU A 1 149 ? 9.347 16.994 -3.296 1.00 94.38 149 GLU A CA 1
ATOM 1193 C C . GLU A 1 149 ? 8.255 17.701 -4.124 1.00 94.38 149 GLU A C 1
ATOM 1195 O O . GLU A 1 149 ? 7.345 18.284 -3.536 1.00 94.38 149 GLU A O 1
ATOM 1200 N N . ALA A 1 150 ? 8.269 17.563 -5.456 1.00 94.31 150 ALA A N 1
ATOM 1201 C CA . ALA A 1 150 ? 7.246 18.108 -6.353 1.00 94.31 150 ALA A CA 1
ATOM 1202 C C . ALA A 1 150 ? 5.862 17.459 -6.163 1.00 94.31 150 ALA A C 1
ATOM 1204 O O . ALA A 1 150 ? 4.855 18.158 -6.050 1.00 94.31 150 ALA A O 1
ATOM 1205 N N . VAL A 1 151 ? 5.791 16.127 -6.068 1.00 93.19 151 VAL A N 1
ATOM 1206 C CA . VAL A 1 151 ? 4.521 15.419 -5.823 1.00 93.19 151 VAL A CA 1
ATOM 1207 C C . VAL A 1 151 ? 3.925 15.815 -4.472 1.00 93.19 151 VAL A C 1
ATOM 1209 O O . VAL A 1 151 ? 2.717 16.025 -4.364 1.00 93.19 151 VAL A O 1
ATOM 1212 N N . LEU A 1 152 ? 4.758 15.934 -3.435 1.00 92.06 152 LEU A N 1
ATOM 1213 C CA . LEU A 1 152 ? 4.302 16.287 -2.090 1.00 92.06 152 LEU A CA 1
ATOM 1214 C C . LEU A 1 152 ? 3.861 17.751 -1.971 1.00 92.06 152 LEU A C 1
ATOM 1216 O O . LEU A 1 152 ? 2.968 18.029 -1.174 1.00 92.06 152 LEU A O 1
ATOM 1220 N N . SER A 1 153 ? 4.459 18.674 -2.731 1.00 91.75 153 SER A N 1
ATOM 1221 C CA . SER A 1 153 ? 4.085 20.094 -2.704 1.00 91.75 153 SER A CA 1
ATOM 1222 C C . SER A 1 153 ? 2.821 20.398 -3.508 1.00 91.75 153 SER A C 1
ATOM 1224 O O . SER A 1 153 ? 2.067 21.294 -3.140 1.00 91.75 153 SER A O 1
ATOM 1226 N N . THR A 1 154 ? 2.565 19.639 -4.574 1.00 87.06 154 THR A N 1
ATOM 1227 C CA . THR A 1 154 ? 1.422 19.850 -5.480 1.00 87.06 154 THR A CA 1
ATOM 1228 C C . THR A 1 154 ? 0.244 18.905 -5.237 1.00 87.06 154 THR A C 1
ATOM 1230 O O . THR A 1 154 ? -0.780 19.016 -5.905 1.00 87.06 154 THR A O 1
ATOM 1233 N N . GLY A 1 155 ? 0.375 17.958 -4.303 1.00 79.56 155 GLY A N 1
ATOM 1234 C CA . GLY A 1 155 ? -0.678 16.989 -3.993 1.00 79.56 155 GLY A CA 1
ATOM 1235 C C . GLY A 1 155 ? -0.864 15.888 -5.043 1.00 79.56 155 GLY A C 1
ATOM 1236 O O . GLY A 1 155 ? -1.931 15.287 -5.087 1.00 79.56 155 GLY A O 1
ATOM 1237 N N . GLY A 1 156 ? 0.146 15.604 -5.873 1.00 81.00 156 GLY A N 1
ATOM 1238 C CA . GLY A 1 156 ? 0.099 14.521 -6.870 1.00 81.00 156 GLY A CA 1
ATOM 1239 C C . GLY A 1 156 ? 0.682 14.876 -8.236 1.00 81.00 156 GLY A C 1
ATOM 1240 O O . GLY A 1 156 ? 1.089 13.991 -8.989 1.00 81.00 156 GLY A O 1
ATOM 1241 N N . HIS A 1 157 ? 0.791 16.163 -8.561 1.00 85.06 157 HIS A N 1
ATOM 1242 C CA . HIS A 1 157 ? 1.258 16.594 -9.872 1.00 85.06 157 HIS A CA 1
ATOM 1243 C C . HIS A 1 157 ? 2.784 16.470 -10.012 1.00 85.06 157 HIS A C 1
ATOM 1245 O O . HIS A 1 157 ? 3.554 16.869 -9.139 1.00 85.06 157 HIS A O 1
ATOM 1251 N N . LEU A 1 158 ? 3.233 15.937 -11.150 1.00 89.25 158 LEU A N 1
ATOM 1252 C CA . LEU A 1 158 ? 4.648 15.905 -11.510 1.00 89.25 158 LEU A CA 1
ATOM 1253 C C . LEU A 1 158 ? 4.868 16.711 -12.794 1.00 89.25 158 LEU A C 1
ATOM 1255 O O . LEU A 1 158 ? 4.279 16.347 -13.821 1.00 89.25 158 LEU A O 1
ATOM 1259 N N . PRO A 1 159 ? 5.724 17.749 -12.749 1.00 88.00 159 PRO A N 1
ATOM 1260 C CA . PRO A 1 159 ? 6.115 18.530 -13.914 1.00 88.00 159 PRO A CA 1
ATOM 1261 C C . PRO A 1 159 ? 6.614 17.663 -15.091 1.00 88.00 159 PRO A C 1
ATOM 1263 O O . PRO A 1 159 ? 7.254 16.626 -14.863 1.00 88.00 159 PRO A O 1
ATOM 1266 N N . PRO A 1 160 ? 6.337 18.045 -16.355 1.00 86.88 160 PRO A N 1
ATOM 1267 C CA . PRO A 1 160 ? 6.711 17.250 -17.531 1.00 86.88 160 PRO A CA 1
ATOM 1268 C C . PRO A 1 160 ? 8.219 16.971 -17.668 1.00 86.88 160 PRO A C 1
ATOM 1270 O O . PRO A 1 160 ? 8.608 15.874 -18.069 1.00 86.88 160 PRO A O 1
ATOM 1273 N N . ASP A 1 161 ? 9.066 17.928 -17.298 1.00 89.12 161 ASP A N 1
ATOM 1274 C CA . ASP A 1 161 ? 10.532 17.835 -17.288 1.00 89.12 161 ASP A CA 1
ATOM 1275 C C . ASP A 1 161 ? 11.040 16.776 -16.292 1.00 89.12 161 ASP A C 1
ATOM 1277 O O . ASP A 1 161 ? 11.915 15.956 -16.605 1.00 89.12 161 ASP A O 1
ATOM 1281 N N . LEU A 1 162 ? 10.416 16.707 -15.113 1.00 91.00 162 LEU A N 1
ATOM 1282 C CA . LEU A 1 162 ? 10.721 15.687 -14.112 1.00 91.00 162 LEU A CA 1
ATOM 1283 C C . LEU A 1 162 ? 10.194 14.304 -14.509 1.00 91.00 162 LEU A C 1
ATOM 1285 O O . LEU A 1 162 ? 10.810 13.296 -14.166 1.00 91.00 162 LEU A O 1
ATOM 1289 N N . ARG A 1 163 ? 9.099 14.226 -15.275 1.00 89.31 163 ARG A N 1
ATOM 1290 C CA . ARG A 1 163 ? 8.533 12.951 -15.744 1.00 89.31 163 ARG A CA 1
ATOM 1291 C C . ARG A 1 163 ? 9.495 12.186 -16.659 1.00 89.31 163 ARG A C 1
ATOM 1293 O O . ARG A 1 163 ? 9.668 10.981 -16.479 1.00 89.31 163 ARG A O 1
ATOM 1300 N N . GLY A 1 164 ? 10.144 12.872 -17.603 1.00 89.44 164 GLY A N 1
ATOM 1301 C CA . GLY A 1 164 ? 11.167 12.260 -18.464 1.00 89.44 164 GLY A CA 1
ATOM 1302 C C . GLY A 1 164 ? 12.377 11.772 -17.661 1.00 89.44 164 GLY A C 1
ATOM 1303 O O . GLY A 1 164 ? 12.821 10.631 -17.807 1.00 89.44 164 GLY A O 1
ATOM 1304 N N . SER A 1 165 ? 12.841 12.607 -16.730 1.00 92.25 165 SER A N 1
ATOM 1305 C CA . SER A 1 165 ? 13.967 12.300 -15.841 1.00 92.25 165 SER A CA 1
ATOM 1306 C C . SER A 1 165 ? 13.681 11.107 -14.912 1.00 92.25 165 SER A C 1
ATOM 1308 O O . SER A 1 165 ? 14.561 10.279 -14.652 1.00 92.25 165 SER A O 1
ATOM 1310 N N . LEU A 1 166 ? 12.439 10.977 -14.428 1.00 92.62 166 LEU A N 1
ATOM 1311 C CA . LEU A 1 166 ? 11.986 9.850 -13.609 1.00 92.62 166 LEU A CA 1
ATOM 1312 C C . LEU A 1 166 ? 12.093 8.523 -14.367 1.00 92.62 166 LEU A C 1
ATOM 1314 O O . LEU A 1 166 ? 12.633 7.556 -13.828 1.00 92.62 166 LEU A O 1
ATOM 1318 N N . ALA A 1 167 ? 11.621 8.479 -15.616 1.00 90.69 167 ALA A N 1
ATOM 1319 C CA . ALA A 1 167 ? 11.682 7.276 -16.442 1.00 90.69 167 ALA A CA 1
ATOM 1320 C C . ALA A 1 167 ? 13.136 6.824 -16.669 1.00 90.69 167 ALA A C 1
ATOM 1322 O O . ALA A 1 167 ? 13.455 5.651 -16.462 1.00 90.69 167 ALA A O 1
ATOM 1323 N N . ALA A 1 168 ? 14.035 7.761 -16.991 1.00 90.50 168 ALA A N 1
ATOM 1324 C CA . ALA A 1 168 ? 15.466 7.482 -17.130 1.00 90.50 168 ALA A CA 1
ATOM 1325 C C . ALA A 1 168 ? 16.078 6.945 -15.821 1.00 90.50 168 ALA A C 1
ATOM 1327 O O . ALA A 1 168 ? 16.790 5.940 -15.824 1.00 90.50 168 ALA A O 1
ATOM 1328 N N . SER A 1 169 ? 15.720 7.539 -14.679 1.00 90.69 169 SER A N 1
ATOM 1329 C CA . SER A 1 169 ? 16.180 7.093 -13.356 1.00 90.69 169 SER A CA 1
ATOM 1330 C C . SER A 1 169 ? 15.717 5.673 -13.015 1.00 90.69 169 SER A C 1
ATOM 1332 O O . SER A 1 169 ? 16.472 4.901 -12.427 1.00 90.69 169 SER A O 1
ATOM 1334 N N . ILE A 1 170 ? 14.493 5.290 -13.394 1.00 89.69 170 ILE A N 1
ATOM 1335 C CA . ILE A 1 170 ? 13.986 3.923 -13.197 1.00 89.69 170 ILE A CA 1
ATOM 1336 C C . ILE A 1 170 ? 14.788 2.917 -14.025 1.00 89.69 170 ILE A C 1
ATOM 1338 O O . ILE A 1 170 ? 15.089 1.834 -13.521 1.00 89.69 170 ILE A O 1
ATOM 1342 N N . VAL A 1 171 ? 15.137 3.258 -15.269 1.00 89.12 171 VAL A N 1
ATOM 1343 C CA . VAL A 1 171 ? 15.981 2.411 -16.127 1.00 89.12 171 VAL A CA 1
ATOM 1344 C C . VAL A 1 171 ? 17.360 2.232 -15.494 1.00 89.12 171 VAL A C 1
ATOM 1346 O O . VAL A 1 171 ? 17.790 1.095 -15.305 1.00 89.12 171 VAL A O 1
ATOM 1349 N N . LEU A 1 172 ? 17.995 3.324 -15.055 1.00 86.00 172 LEU A N 1
ATOM 1350 C CA . LEU A 1 172 ? 19.288 3.285 -14.361 1.00 86.00 172 LEU A CA 1
ATOM 1351 C C . LEU A 1 172 ? 19.247 2.410 -13.097 1.00 86.00 172 LEU A C 1
ATOM 1353 O O . LEU A 1 172 ? 20.147 1.612 -12.861 1.00 86.00 172 LEU A O 1
ATOM 1357 N N . LEU A 1 173 ? 18.177 2.497 -12.301 1.00 84.50 173 LEU A N 1
ATOM 1358 C CA . LEU A 1 173 ? 18.001 1.681 -11.090 1.00 84.50 173 LEU A CA 1
ATOM 1359 C C . LEU A 1 173 ? 17.693 0.202 -11.365 1.00 84.50 173 LEU A C 1
ATOM 1361 O O . LEU A 1 173 ? 17.728 -0.615 -10.439 1.00 84.50 173 LEU A O 1
ATOM 1365 N N . ARG A 1 174 ? 17.340 -0.155 -12.602 1.00 84.19 174 ARG A N 1
ATOM 1366 C CA . ARG A 1 174 ? 17.083 -1.537 -13.030 1.00 84.19 174 ARG A CA 1
ATOM 1367 C C . ARG A 1 174 ? 18.260 -2.162 -13.783 1.00 84.19 174 ARG A C 1
ATOM 1369 O O . ARG A 1 174 ? 18.270 -3.385 -13.870 1.00 84.19 174 ARG A O 1
ATOM 1376 N N . ALA A 1 175 ? 19.218 -1.369 -14.273 1.00 81.00 175 ALA A N 1
ATOM 1377 C CA . ALA A 1 175 ? 20.445 -1.842 -14.932 1.00 81.00 175 ALA A CA 1
ATOM 1378 C C . ALA A 1 175 ? 21.237 -2.820 -14.039 1.00 81.00 175 ALA A C 1
ATOM 1380 O O . ALA A 1 175 ? 21.091 -2.767 -12.828 1.00 81.00 175 ALA A O 1
ATOM 1381 N N . ASP A 1 176 ? 22.015 -3.750 -14.584 1.00 60.97 176 ASP A N 1
ATOM 1382 C CA . ASP A 1 176 ? 22.478 -4.958 -13.875 1.00 60.97 176 ASP A CA 1
ATOM 1383 C C . ASP A 1 176 ? 23.079 -4.703 -12.460 1.00 60.97 176 ASP A C 1
ATOM 1385 O O . ASP A 1 176 ? 23.951 -3.845 -12.294 1.00 60.97 176 ASP A O 1
ATOM 1389 N N . PRO A 1 177 ? 22.629 -5.411 -11.402 1.00 58.50 177 PRO A N 1
ATOM 1390 C CA . PRO A 1 177 ? 23.286 -5.402 -10.093 1.00 58.50 177 PRO A CA 1
ATOM 1391 C C . PRO A 1 177 ? 24.770 -5.812 -10.126 1.00 58.50 177 PRO A C 1
ATOM 1393 O O . PRO A 1 177 ? 25.520 -5.395 -9.243 1.00 58.50 177 PRO A O 1
ATOM 1396 N N . GLU A 1 178 ? 25.209 -6.609 -11.109 1.00 54.25 178 GLU A N 1
ATOM 1397 C CA . GLU A 1 178 ? 26.621 -6.979 -11.282 1.00 54.25 178 GLU A CA 1
ATOM 1398 C C . GLU A 1 178 ? 27.494 -5.774 -11.664 1.00 54.25 178 GLU A C 1
ATOM 1400 O O . GLU A 1 178 ? 28.584 -5.625 -11.109 1.00 54.25 178 GLU A O 1
ATOM 1405 N N . GLU A 1 179 ? 26.988 -4.851 -12.491 1.00 53.78 179 GLU A N 1
ATOM 1406 C CA . GLU A 1 179 ? 27.653 -3.571 -12.794 1.00 53.78 179 GLU A CA 1
ATOM 1407 C C . GLU A 1 179 ? 27.649 -2.611 -11.590 1.00 53.78 179 GLU A C 1
ATOM 1409 O O . GLU A 1 179 ? 28.541 -1.774 -11.449 1.00 53.78 179 GLU A O 1
ATOM 1414 N N . ARG A 1 180 ? 26.666 -2.741 -10.686 1.00 55.75 180 ARG A N 1
ATOM 1415 C CA . ARG A 1 180 ? 26.508 -1.894 -9.486 1.00 55.75 180 ARG A CA 1
ATOM 1416 C C . ARG A 1 180 ? 27.255 -2.409 -8.249 1.00 55.75 180 ARG A C 1
ATOM 1418 O O . ARG A 1 180 ? 27.404 -1.678 -7.268 1.00 55.75 180 ARG A O 1
ATOM 1425 N N . GLY A 1 181 ? 27.768 -3.639 -8.297 1.00 52.28 181 GLY A N 1
ATOM 1426 C CA . GLY A 1 181 ? 28.470 -4.299 -7.196 1.00 52.28 181 GLY A CA 1
ATOM 1427 C C . GLY A 1 181 ? 27.537 -4.859 -6.108 1.00 52.28 181 GLY A C 1
ATOM 1428 O O . GLY A 1 181 ? 26.408 -4.419 -5.912 1.00 52.28 181 GLY A O 1
ATOM 1429 N N . ARG A 1 182 ? 28.026 -5.840 -5.329 1.00 49.47 182 ARG A N 1
ATOM 1430 C CA . ARG A 1 182 ? 27.256 -6.631 -4.328 1.00 49.47 182 ARG A CA 1
ATOM 1431 C C . ARG A 1 182 ? 26.636 -5.835 -3.163 1.00 49.47 182 ARG A C 1
ATOM 1433 O O . ARG A 1 182 ? 26.024 -6.433 -2.280 1.00 49.47 182 ARG A O 1
ATOM 1440 N N . ALA A 1 183 ? 26.802 -4.517 -3.125 1.00 52.34 183 ALA A N 1
ATOM 1441 C CA . ALA A 1 183 ? 26.381 -3.648 -2.032 1.00 52.34 183 ALA A CA 1
ATOM 1442 C C . ALA A 1 183 ? 25.169 -2.776 -2.397 1.00 52.34 183 ALA A C 1
ATOM 1444 O O . ALA A 1 183 ? 25.065 -1.662 -1.889 1.00 52.34 183 ALA A O 1
ATOM 1445 N N . ASP A 1 184 ? 24.259 -3.260 -3.252 1.00 56.84 184 ASP A N 1
ATOM 1446 C CA . ASP A 1 184 ? 23.095 -2.497 -3.723 1.00 56.84 184 ASP A CA 1
ATOM 1447 C C . ASP A 1 184 ? 21.995 -2.356 -2.648 1.00 56.84 184 ASP A C 1
ATOM 1449 O O . ASP A 1 184 ? 20.864 -2.849 -2.731 1.00 56.84 184 ASP A O 1
ATOM 1453 N N . PHE A 1 185 ? 22.366 -1.700 -1.553 1.00 63.25 185 PHE A N 1
ATOM 1454 C CA . PHE A 1 185 ? 21.460 -1.285 -0.507 1.00 63.25 185 PHE A CA 1
ATOM 1455 C C . PHE A 1 185 ? 20.659 -0.079 -1.020 1.00 63.25 185 PHE A C 1
ATOM 1457 O O . PHE A 1 185 ? 21.184 0.868 -1.602 1.00 63.25 185 PHE A O 1
ATOM 1464 N N . GLY A 1 186 ? 19.341 -0.124 -0.826 1.00 74.38 186 GLY A N 1
ATOM 1465 C CA . GLY A 1 186 ? 18.459 1.011 -1.101 1.00 74.38 186 GLY A CA 1
ATOM 1466 C C . GLY A 1 186 ? 17.856 1.083 -2.508 1.00 74.38 186 GLY A C 1
ATOM 1467 O O . GLY A 1 186 ? 16.791 1.685 -2.619 1.00 74.38 186 GLY A O 1
ATOM 1468 N N . ALA A 1 187 ? 18.398 0.428 -3.545 1.00 80.56 187 ALA A N 1
ATOM 1469 C CA . ALA A 1 187 ? 17.791 0.454 -4.889 1.00 80.56 187 ALA A CA 1
ATOM 1470 C C . ALA A 1 187 ? 16.345 -0.068 -4.908 1.00 80.56 187 ALA A C 1
ATOM 1472 O O . ALA A 1 187 ? 15.471 0.528 -5.533 1.00 80.56 187 ALA A O 1
ATOM 1473 N N . GLY A 1 188 ? 16.043 -1.120 -4.141 1.00 81.62 188 GLY A N 1
ATOM 1474 C CA . GLY A 1 188 ? 14.667 -1.602 -3.979 1.00 81.62 188 GLY A CA 1
ATOM 1475 C C . GLY A 1 188 ? 13.734 -0.587 -3.303 1.00 81.62 188 GLY A C 1
ATOM 1476 O O . GLY A 1 188 ? 12.562 -0.498 -3.664 1.00 81.62 188 GLY A O 1
ATOM 1477 N N . GLU A 1 189 ? 14.245 0.204 -2.352 1.00 86.31 189 GLU A N 1
ATOM 1478 C CA . GLU A 1 189 ? 13.483 1.274 -1.691 1.00 86.31 189 GLU A CA 1
ATOM 1479 C C . GLU A 1 189 ? 13.308 2.489 -2.623 1.00 86.31 189 GLU A C 1
ATOM 1481 O O . GLU A 1 189 ? 12.242 3.099 -2.627 1.00 86.31 189 GLU A O 1
ATOM 1486 N N . LEU A 1 190 ? 14.301 2.797 -3.467 1.00 89.31 190 LEU A N 1
ATOM 1487 C CA . LEU A 1 190 ? 14.207 3.821 -4.515 1.00 89.31 190 LEU A CA 1
ATOM 1488 C C . LEU A 1 190 ? 13.207 3.433 -5.608 1.00 89.31 190 LEU A C 1
ATOM 1490 O O . LEU A 1 190 ? 12.390 4.254 -6.007 1.00 89.31 190 LEU A O 1
ATOM 1494 N N . LEU A 1 191 ? 13.206 2.172 -6.044 1.00 89.12 191 LEU A N 1
ATOM 1495 C CA . LEU A 1 191 ? 12.206 1.655 -6.979 1.00 89.12 191 LEU A CA 1
ATOM 1496 C C . LEU A 1 191 ? 10.803 1.638 -6.362 1.00 89.12 191 LEU A C 1
ATOM 1498 O O . LEU A 1 191 ? 9.825 1.833 -7.077 1.00 89.12 191 LEU A O 1
ATOM 1502 N N . ALA A 1 192 ? 10.682 1.410 -5.051 1.00 88.69 192 ALA A N 1
ATOM 1503 C CA . ALA A 1 192 ? 9.405 1.554 -4.358 1.00 88.69 192 ALA A CA 1
ATOM 1504 C C . ALA A 1 192 ? 8.937 3.019 -4.347 1.00 88.69 192 ALA A C 1
ATOM 1506 O O . ALA A 1 192 ? 7.791 3.274 -4.693 1.00 88.69 192 ALA A O 1
ATOM 1507 N N . LEU A 1 193 ? 9.827 3.974 -4.048 1.00 92.38 193 LEU A N 1
ATOM 1508 C CA . LEU A 1 193 ? 9.528 5.406 -4.148 1.00 92.38 193 LEU A CA 1
ATOM 1509 C C . LEU A 1 193 ? 9.092 5.801 -5.567 1.00 92.38 193 LEU A C 1
ATOM 1511 O O . LEU A 1 193 ? 8.067 6.455 -5.723 1.00 92.38 193 LEU A O 1
ATOM 1515 N N . ALA A 1 194 ? 9.834 5.372 -6.591 1.00 92.56 194 ALA A N 1
ATOM 1516 C CA . ALA A 1 194 ? 9.543 5.686 -7.987 1.00 92.56 194 ALA A CA 1
ATOM 1517 C C . ALA A 1 194 ? 8.138 5.220 -8.406 1.00 92.56 194 ALA A C 1
ATOM 1519 O O . ALA A 1 194 ? 7.397 5.986 -9.011 1.00 92.56 194 ALA A O 1
ATOM 1520 N N . ARG A 1 195 ? 7.735 4.005 -8.006 1.00 91.12 195 ARG A N 1
ATOM 1521 C CA . ARG A 1 195 ? 6.388 3.471 -8.285 1.00 91.12 195 ARG A CA 1
ATOM 1522 C C . ARG A 1 195 ? 5.270 4.300 -7.655 1.00 91.12 195 ARG A C 1
ATOM 1524 O O . ARG A 1 195 ? 4.205 4.419 -8.257 1.00 91.12 195 ARG A O 1
ATOM 1531 N N . GLU A 1 196 ? 5.486 4.829 -6.450 1.00 92.38 196 GLU A N 1
ATOM 1532 C CA . GLU A 1 196 ? 4.511 5.705 -5.786 1.00 92.38 196 GLU A CA 1
ATOM 1533 C C . GLU A 1 196 ? 4.460 7.085 -6.456 1.00 92.38 196 GLU A C 1
ATOM 1535 O O . GLU A 1 196 ? 3.383 7.647 -6.606 1.00 92.38 196 GLU A O 1
ATOM 1540 N N . ILE A 1 197 ? 5.595 7.615 -6.925 1.00 92.75 197 ILE A N 1
ATOM 1541 C CA . ILE A 1 197 ? 5.628 8.864 -7.705 1.00 92.75 197 ILE A CA 1
ATOM 1542 C C . ILE A 1 197 ? 4.830 8.687 -9.003 1.00 92.75 197 ILE A C 1
ATOM 1544 O O . ILE A 1 197 ? 3.915 9.459 -9.262 1.00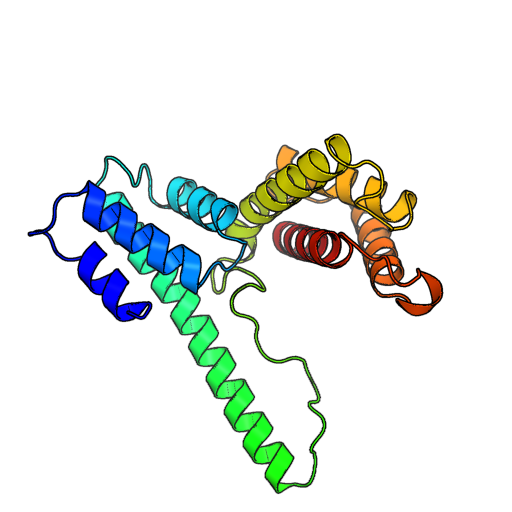 92.75 197 ILE A O 1
ATOM 1548 N N . GLU A 1 198 ? 5.098 7.632 -9.780 1.00 91.50 198 GLU A N 1
ATOM 1549 C CA . GLU A 1 198 ? 4.339 7.331 -11.006 1.00 91.50 198 GLU A CA 1
ATOM 1550 C C . GLU A 1 198 ? 2.834 7.197 -10.731 1.00 91.50 198 GLU A C 1
ATOM 1552 O O . GLU A 1 198 ? 2.005 7.688 -11.497 1.00 91.50 198 GLU A O 1
ATOM 1557 N N . ALA A 1 199 ? 2.478 6.543 -9.622 1.00 89.38 199 ALA A N 1
ATOM 1558 C CA . ALA A 1 199 ? 1.096 6.338 -9.209 1.00 89.38 199 ALA A CA 1
ATOM 1559 C C . ALA A 1 199 ? 0.379 7.642 -8.835 1.00 89.38 199 ALA A C 1
ATOM 1561 O O . ALA A 1 199 ? -0.795 7.787 -9.161 1.00 89.38 199 ALA A O 1
ATOM 1562 N N . ALA A 1 200 ? 1.067 8.569 -8.166 1.00 88.56 200 ALA A N 1
ATOM 1563 C CA . ALA A 1 200 ? 0.505 9.861 -7.785 1.00 88.56 200 ALA A CA 1
ATOM 1564 C C . ALA A 1 200 ? 0.296 10.783 -8.997 1.00 88.56 200 ALA A C 1
ATOM 1566 O O . ALA A 1 200 ? -0.619 11.596 -8.995 1.00 88.56 200 ALA A O 1
ATOM 1567 N N . SER A 1 201 ? 1.141 10.643 -10.023 1.00 85.38 201 SER A N 1
ATOM 1568 C CA . SER A 1 201 ? 1.217 11.555 -11.174 1.00 85.38 201 SER A CA 1
ATOM 1569 C C . SER A 1 201 ? 0.521 11.055 -12.440 1.00 85.38 201 SER A C 1
ATOM 1571 O O . SER A 1 201 ? 0.572 11.724 -13.482 1.00 85.38 201 SER A O 1
ATOM 1573 N N . SER A 1 202 ? -0.080 9.869 -12.373 1.00 78.38 202 SER A N 1
ATOM 1574 C CA . SER A 1 202 ? -0.916 9.329 -13.444 1.00 78.38 202 SER A CA 1
ATOM 1575 C C . SER A 1 202 ? -2.285 10.025 -13.422 1.00 78.38 202 SER A C 1
ATOM 1577 O O . SER A 1 202 ? -2.843 10.138 -12.330 1.00 78.38 202 SER A O 1
ATOM 1579 N N . PRO A 1 203 ? -2.801 10.493 -14.577 1.00 58.75 203 PRO A N 1
ATOM 1580 C CA . PRO A 1 203 ? -4.121 11.120 -14.673 1.00 58.75 203 PRO A CA 1
ATOM 1581 C C . PRO A 1 203 ? -5.250 10.158 -14.293 1.00 58.75 203 PRO A C 1
ATOM 1583 O O . PRO A 1 203 ? -5.063 8.927 -14.444 1.00 58.75 203 PRO A O 1
#

Organism: NCBI:txid1070861

pLDDT: mean 89.49, std 10.42, range [49.47, 98.56]

Radius of gyration: 19.01 Å; chains: 1; bounding box: 46×47×47 Å

Secondary structure (DSSP, 8-state):
--HHHHHHHHH-TTS-HHHHHHHHHHHHHHH-TT-HHHHHHHHHHHH--TTT-HHHHHHHHHHHHHHHHHHHHHHHHHHHHHHHHHHTT--S-SSPPPPTTSS-SS-HHHHHHHHHHHHHHHHHHHHHH-GGG--S-HHHHHHHHHHHHHHHHHTS---HHHHHHHHHHHHHHHS-HHHH-TT--SHHHHHHHHHHHHHHH--

Sequence (203 aa):
MGFRGYARQVRDPARPHRRRVRALRQCVGLYRPIGFHGTLSFLRSRCGPLETDEAALLRAIAVLEESRDLWLADLRAYAGERAGAKRRGRRSPASPAPGASAHWYGLRQEAAPHGVLFWHRRLWQRRRRRPTFIAAPAEAVNVLRACAEAVLSTGGHLPPDLRGSLAASIVLLRADPEERGRADFGAGELLALAREIEAASSP